Protein AF-A0A2E2PWR8-F1 (afdb_monomer)

pLDDT: mean 88.28, std 13.8, range [28.39, 98.56]

Solvent-accessible surface area (backbone atoms only — not comparable to full-atom values): 13736 Å² total; per-residue (Å²): 142,59,89,68,87,46,69,47,49,68,35,77,90,48,89,50,73,73,23,26,50,59,58,29,21,38,36,44,47,33,57,90,42,75,66,27,45,52,37,41,52,52,48,50,54,51,48,64,76,40,17,78,71,53,24,36,41,37,38,36,48,66,39,24,39,36,30,57,92,46,52,91,72,42,75,38,80,52,78,88,64,88,45,56,68,72,27,21,56,34,24,38,34,41,30,36,43,97,80,44,69,66,77,70,84,92,40,89,83,42,43,84,82,39,28,36,69,44,48,55,79,92,43,62,89,38,52,66,72,43,48,64,42,72,60,95,89,41,95,73,40,38,65,24,26,40,33,63,41,62,62,67,40,59,26,27,32,35,38,32,26,34,29,45,68,42,66,82,48,56,60,25,11,80,46,26,40,31,38,26,71,50,91,66,24,46,25,38,38,45,22,14,38,68,43,70,72,66,54,73,72,38,74,46,37,27,62,35,75,42,28,19,22,10,44,30,48,76,42,98,52,45,22,36,40,35,29,36,23,56,36,56,67,59,84,86,33,92,57,51,49,56,32,64,59,51,45,70,75,53,29,61,76,79,76,77,82,128

Foldseek 3Di:
DLPQQDKDFADCPDDDCQGRVVRQKIWRFFDLDPSSLVSQVVVVVVCLVCVVVQQWAWKQAQQWIDGPVPVVVPIHGHDDPPDCVVSRHGTIMIGGDPPGDDDDDPLVQFDQLAFAAQFDPVQQVQWPLQDQPDDDLDPRGQLAIKGDDAWFTWTWARHWAFWDWDCPPQQQARTWIWGANDAQAKIKIKGQFPFAPDDGGDTDGRRHTGGTFHQGHSRPHTIIGMWIAGGPDDSPDPRTDHVSVVCVVRHDDPDPDD

Structure (mmCIF, N/CA/C/O backbone):
data_AF-A0A2E2PWR8-F1
#
_entry.id   AF-A0A2E2PWR8-F1
#
loop_
_atom_site.group_PDB
_atom_site.id
_atom_site.type_symbol
_atom_site.label_atom_id
_atom_site.label_alt_id
_atom_site.label_comp_id
_atom_site.label_asym_id
_atom_site.label_entity_id
_atom_site.label_seq_id
_atom_site.pdbx_PDB_ins_code
_atom_site.Cartn_x
_atom_site.Cartn_y
_atom_site.Cartn_z
_atom_site.occupancy
_atom_site.B_iso_or_equiv
_atom_site.auth_seq_id
_atom_site.auth_comp_id
_atom_site.auth_asym_id
_atom_site.auth_atom_id
_atom_site.pdbx_PDB_model_num
ATOM 1 N N . MET A 1 1 ? 10.058 -13.509 -7.105 1.00 62.97 1 MET A N 1
ATOM 2 C CA . MET A 1 1 ? 10.485 -13.960 -8.449 1.00 62.97 1 MET A CA 1
ATOM 3 C C . MET A 1 1 ? 11.842 -13.385 -8.877 1.00 62.97 1 MET A C 1
ATOM 5 O O . MET A 1 1 ? 12.616 -14.148 -9.429 1.00 62.97 1 MET A O 1
ATOM 9 N N . PHE A 1 2 ? 12.182 -12.117 -8.577 1.00 82.38 2 PHE A N 1
ATOM 10 C CA . PHE A 1 2 ? 13.446 -11.491 -9.041 1.00 82.38 2 PHE A CA 1
ATOM 11 C C . PHE A 1 2 ? 14.369 -10.932 -7.930 1.00 82.38 2 PHE A C 1
ATOM 13 O O . PHE A 1 2 ? 15.467 -10.473 -8.224 1.00 82.38 2 PHE A O 1
ATOM 20 N N . ASP A 1 3 ? 13.936 -10.976 -6.660 1.00 81.06 3 ASP A N 1
ATOM 21 C CA . ASP A 1 3 ? 14.642 -10.416 -5.482 1.00 81.06 3 ASP A CA 1
ATOM 22 C C . ASP A 1 3 ? 15.048 -8.930 -5.625 1.00 81.06 3 ASP A C 1
ATOM 24 O O . ASP A 1 3 ? 16.058 -8.471 -5.094 1.00 81.06 3 ASP A O 1
ATOM 28 N N . ILE A 1 4 ? 14.231 -8.162 -6.352 1.00 83.06 4 ILE A N 1
ATOM 29 C CA . ILE A 1 4 ? 14.325 -6.703 -6.443 1.00 83.06 4 ILE A CA 1
ATOM 30 C C . ILE A 1 4 ? 13.382 -6.118 -5.395 1.00 83.06 4 ILE A C 1
ATOM 32 O O . ILE A 1 4 ? 12.193 -6.429 -5.390 1.00 83.06 4 ILE A O 1
ATOM 36 N N . LYS A 1 5 ? 13.925 -5.304 -4.487 1.00 81.62 5 LYS A N 1
ATOM 37 C CA . LYS A 1 5 ? 13.213 -4.839 -3.281 1.00 81.62 5 LYS A CA 1
ATOM 38 C C . LYS A 1 5 ? 12.755 -3.390 -3.352 1.00 81.62 5 LYS A C 1
ATOM 40 O O . LYS A 1 5 ? 11.906 -2.982 -2.570 1.00 81.62 5 LYS A O 1
ATOM 45 N N . THR A 1 6 ? 13.324 -2.624 -4.273 1.00 80.62 6 THR A N 1
ATOM 46 C CA . THR A 1 6 ? 13.051 -1.199 -4.411 1.00 80.62 6 THR A CA 1
ATOM 47 C C . THR A 1 6 ? 12.550 -0.944 -5.818 1.00 80.62 6 THR A C 1
ATOM 49 O O . THR A 1 6 ? 13.256 -1.224 -6.786 1.00 80.62 6 THR A O 1
ATOM 52 N N . VAL A 1 7 ? 11.336 -0.411 -5.916 1.00 85.94 7 VAL A N 1
ATOM 53 C CA . VAL A 1 7 ? 10.714 -0.028 -7.182 1.00 85.94 7 VAL A CA 1
ATOM 54 C C . VAL A 1 7 ? 10.301 1.436 -7.085 1.00 85.94 7 VAL A C 1
ATOM 56 O O . VAL A 1 7 ? 9.568 1.816 -6.173 1.00 85.94 7 VAL A O 1
ATOM 59 N N . GLY A 1 8 ? 10.817 2.269 -7.985 1.00 80.56 8 GLY A N 1
ATOM 60 C CA . GLY A 1 8 ? 10.359 3.643 -8.175 1.00 80.56 8 GLY A CA 1
ATOM 61 C C . GLY A 1 8 ? 9.144 3.666 -9.100 1.00 80.56 8 GLY A C 1
ATOM 62 O O . GLY A 1 8 ? 9.106 2.913 -10.063 1.00 80.56 8 GLY A O 1
ATOM 63 N N . GLY A 1 9 ? 8.157 4.513 -8.814 1.00 87.00 9 GLY A N 1
ATOM 64 C CA . GLY A 1 9 ? 6.924 4.625 -9.602 1.00 87.00 9 GLY A CA 1
ATOM 65 C C . GLY A 1 9 ? 6.627 6.074 -9.966 1.00 87.00 9 GLY A C 1
ATOM 66 O O . GLY A 1 9 ? 7.461 6.748 -10.571 1.00 87.00 9 GLY A O 1
ATOM 67 N N . TYR A 1 10 ? 5.453 6.565 -9.569 1.00 83.56 10 TYR A N 1
ATOM 68 C CA . TYR A 1 10 ? 5.020 7.935 -9.840 1.00 83.56 10 TYR A CA 1
ATOM 69 C C . TYR A 1 10 ? 6.036 8.996 -9.383 1.00 83.56 10 TYR A C 1
ATOM 71 O O . TYR A 1 10 ? 6.539 8.958 -8.257 1.00 83.56 10 TYR A O 1
ATOM 79 N N . ARG A 1 11 ? 6.312 9.970 -10.259 1.00 80.94 11 ARG A N 1
ATOM 80 C CA . ARG A 1 11 ? 7.205 11.107 -9.988 1.00 80.94 11 ARG A CA 1
ATOM 81 C C . ARG A 1 11 ? 6.783 12.321 -10.814 1.00 80.94 11 ARG A C 1
ATOM 83 O O . ARG A 1 11 ? 7.085 12.385 -12.001 1.00 80.94 11 ARG A O 1
ATOM 90 N N . GLU A 1 12 ? 6.149 13.299 -10.168 1.00 75.94 12 GLU A N 1
ATOM 91 C CA . GLU A 1 12 ? 5.648 14.533 -10.806 1.00 75.94 12 GLU A CA 1
ATOM 92 C C . GLU A 1 12 ? 6.750 15.333 -11.519 1.00 75.94 12 GLU A C 1
ATOM 94 O O . GLU A 1 12 ? 6.532 15.888 -12.588 1.00 75.94 12 GLU A O 1
ATOM 99 N N . SER A 1 13 ? 7.965 15.351 -10.961 1.00 79.75 13 SER A N 1
ATOM 100 C CA . SER A 1 13 ? 9.103 16.084 -11.528 1.00 79.75 13 SER A CA 1
ATOM 101 C C . SER A 1 13 ? 9.736 15.428 -12.763 1.00 79.75 13 SER A C 1
ATOM 103 O O . SER A 1 13 ? 10.687 15.979 -13.322 1.00 79.75 13 SER A O 1
ATOM 105 N N . ALA A 1 14 ? 9.272 14.246 -13.183 1.00 83.12 14 ALA A N 1
ATOM 106 C CA . ALA A 1 14 ? 9.783 13.589 -14.381 1.00 83.12 14 ALA A CA 1
ATOM 107 C C . ALA A 1 14 ? 9.261 14.266 -15.660 1.00 83.12 14 ALA A C 1
ATOM 109 O O . ALA A 1 14 ? 8.169 14.820 -15.700 1.00 83.12 14 ALA A O 1
ATOM 110 N N . THR A 1 15 ? 10.057 14.212 -16.727 1.00 83.38 15 THR A N 1
ATOM 111 C CA . THR A 1 15 ? 9.800 14.981 -17.955 1.00 83.38 15 THR A CA 1
ATOM 112 C C . THR A 1 15 ? 8.923 14.271 -18.980 1.00 83.38 15 THR A C 1
ATOM 114 O O . THR A 1 15 ? 8.452 14.919 -19.907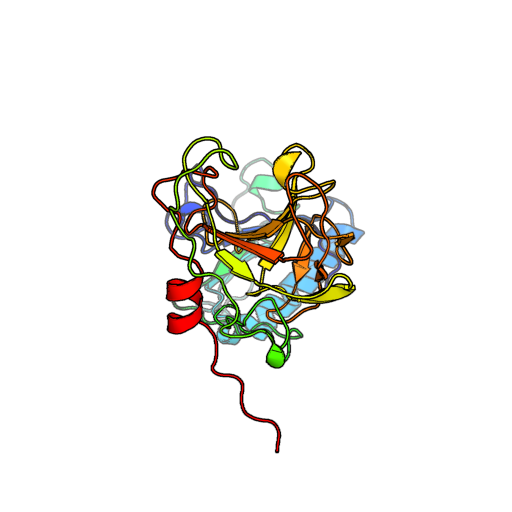 1.00 83.38 15 THR A O 1
ATOM 117 N N . ASP A 1 16 ? 8.748 12.953 -18.867 1.00 82.19 16 ASP A N 1
ATOM 118 C CA . ASP A 1 16 ? 7.936 12.175 -19.802 1.00 82.19 16 ASP A CA 1
ATOM 119 C C . ASP A 1 16 ? 6.478 12.133 -19.328 1.00 82.19 16 ASP A C 1
ATOM 121 O O . ASP A 1 16 ? 6.196 11.408 -18.378 1.00 82.19 16 ASP A O 1
ATOM 125 N N . PRO A 1 17 ? 5.544 12.863 -19.961 1.00 82.25 17 PRO A N 1
ATOM 126 C CA . PRO A 1 17 ? 4.158 12.932 -19.509 1.00 82.25 17 PRO A CA 1
ATOM 127 C C . PRO A 1 17 ? 3.408 11.600 -19.620 1.00 82.25 17 PRO A C 1
ATOM 129 O O . PRO A 1 17 ? 2.350 11.480 -19.015 1.00 82.25 17 PRO A O 1
ATOM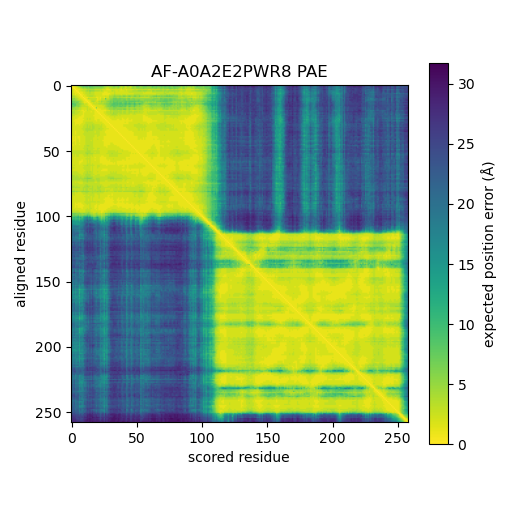 132 N N . ASN A 1 18 ? 3.929 10.615 -20.360 1.00 86.75 18 ASN A N 1
ATOM 133 C CA . ASN A 1 18 ? 3.305 9.299 -20.525 1.00 86.75 18 ASN A CA 1
ATOM 134 C C . ASN A 1 18 ? 4.014 8.196 -19.721 1.00 86.75 18 ASN A C 1
ATOM 136 O O . ASN A 1 18 ? 3.708 7.021 -19.909 1.00 86.75 18 ASN A O 1
ATOM 140 N N . GLY A 1 19 ? 4.947 8.576 -18.841 1.00 89.38 19 GLY A N 1
ATOM 141 C CA . GLY A 1 19 ? 5.683 7.658 -17.977 1.00 89.38 19 GLY A CA 1
ATOM 142 C C . GLY A 1 19 ? 5.387 7.883 -16.499 1.00 89.38 19 GLY A C 1
ATOM 143 O O . GLY A 1 19 ? 4.247 7.766 -16.044 1.00 89.38 19 GLY A O 1
ATOM 144 N N . HIS A 1 20 ? 6.419 8.223 -15.721 1.00 86.81 20 HIS A N 1
ATOM 145 C CA . HIS A 1 20 ? 6.301 8.393 -14.265 1.00 86.81 20 HIS A CA 1
ATOM 146 C C . HIS A 1 20 ? 5.231 9.407 -13.810 1.00 86.81 20 HIS A C 1
ATOM 148 O O . HIS A 1 20 ? 4.496 9.081 -12.883 1.00 86.81 20 HIS A O 1
ATOM 154 N N . PRO A 1 21 ? 5.077 10.605 -14.405 1.00 79.69 21 PRO A N 1
ATOM 155 C CA . PRO A 1 21 ? 4.028 11.557 -14.032 1.00 79.69 21 PRO A CA 1
ATOM 156 C C . PRO A 1 21 ? 2.608 11.060 -14.336 1.00 79.69 21 PRO A C 1
ATOM 158 O O . PRO A 1 21 ? 1.662 11.547 -13.735 1.00 79.69 21 PRO A O 1
ATOM 161 N N . ALA A 1 22 ? 2.437 10.093 -15.242 1.00 79.81 22 ALA A N 1
ATOM 162 C CA . ALA A 1 22 ? 1.144 9.456 -15.501 1.00 79.81 22 ALA A CA 1
ATOM 163 C C . ALA A 1 22 ? 0.912 8.201 -14.643 1.00 79.81 22 ALA A C 1
ATOM 165 O O . ALA A 1 22 ? -0.145 7.584 -14.734 1.00 79.81 22 ALA A O 1
ATOM 166 N N . GLY A 1 23 ? 1.894 7.798 -13.827 1.00 83.31 23 GLY A N 1
ATOM 167 C CA . GLY A 1 23 ? 1.847 6.536 -13.087 1.00 83.31 23 GLY A CA 1
ATOM 168 C C . GLY A 1 23 ? 2.011 5.295 -13.972 1.00 83.31 23 GLY A C 1
ATOM 169 O O . GLY A 1 23 ? 1.684 4.198 -13.534 1.00 83.31 23 GLY A O 1
ATOM 170 N N . LEU A 1 24 ? 2.523 5.453 -15.197 1.00 89.50 24 LEU A N 1
ATOM 171 C CA . LEU A 1 24 ? 2.643 4.380 -16.193 1.00 89.50 24 LEU A CA 1
ATOM 172 C C . LEU A 1 24 ? 4.044 3.759 -16.264 1.00 89.50 24 LEU A C 1
ATOM 174 O O . LEU A 1 24 ? 4.265 2.841 -17.047 1.00 89.50 24 LEU A O 1
ATOM 178 N N . ALA A 1 25 ? 4.988 4.228 -15.445 1.00 92.25 25 ALA A N 1
ATOM 179 C CA . ALA A 1 25 ? 6.362 3.739 -15.440 1.00 92.25 25 ALA A CA 1
ATOM 180 C C . ALA A 1 25 ? 6.800 3.211 -14.074 1.00 92.25 25 ALA A C 1
ATOM 182 O O . ALA A 1 25 ? 6.472 3.791 -13.033 1.00 92.25 25 ALA A O 1
ATOM 183 N N . ALA A 1 26 ? 7.617 2.158 -14.102 1.00 93.44 26 ALA A N 1
ATOM 184 C CA . ALA A 1 26 ? 8.270 1.581 -12.937 1.00 93.44 26 ALA A CA 1
ATOM 185 C C . ALA A 1 26 ? 9.781 1.390 -13.166 1.00 93.44 26 ALA A C 1
ATOM 187 O O . ALA A 1 26 ? 10.193 0.779 -14.155 1.00 93.44 26 ALA A O 1
ATOM 188 N N . ASP A 1 27 ? 10.589 1.864 -12.213 1.00 95.19 27 ASP A N 1
ATOM 189 C CA . ASP A 1 27 ? 12.048 1.707 -12.160 1.00 95.19 27 ASP A CA 1
ATOM 190 C C . ASP A 1 27 ? 12.414 0.629 -11.134 1.00 95.19 27 ASP A C 1
ATOM 192 O O . ASP A 1 27 ? 12.235 0.812 -9.929 1.00 95.19 27 ASP A O 1
ATOM 196 N N . PHE A 1 28 ? 12.957 -0.497 -11.583 1.00 95.56 28 PHE A N 1
ATOM 197 C CA . PHE A 1 28 ? 13.314 -1.626 -10.722 1.00 95.56 28 PHE A CA 1
ATOM 198 C C . PHE A 1 28 ? 14.776 -1.520 -10.280 1.00 95.56 28 PHE A C 1
ATOM 200 O O . PHE A 1 28 ? 15.687 -1.916 -11.000 1.00 95.56 28 PHE A O 1
ATOM 207 N N . MET A 1 29 ? 15.032 -0.975 -9.095 1.00 94.31 29 MET A N 1
ATOM 208 C CA . MET A 1 29 ? 16.393 -0.613 -8.693 1.00 94.31 29 MET A CA 1
ATOM 209 C C . MET A 1 29 ? 17.256 -1.845 -8.410 1.00 94.31 29 MET A C 1
ATOM 211 O O . MET A 1 29 ? 16.925 -2.674 -7.558 1.00 94.31 29 MET A O 1
ATOM 215 N N . VAL A 1 30 ? 18.412 -1.921 -9.064 1.00 95.44 30 VAL A N 1
ATOM 216 C CA . VAL A 1 30 ? 19.408 -2.978 -8.869 1.00 95.44 30 VAL A CA 1
ATOM 217 C C . VAL A 1 30 ? 20.791 -2.378 -8.603 1.00 95.44 30 VAL A C 1
ATOM 219 O O . VAL A 1 30 ? 21.130 -1.315 -9.123 1.00 95.44 30 VAL A O 1
ATOM 222 N N . PRO A 1 31 ? 21.643 -3.029 -7.793 1.00 92.19 31 PRO A N 1
ATOM 223 C CA . PRO A 1 31 ? 22.989 -2.521 -7.557 1.00 92.19 31 PRO A CA 1
ATOM 224 C C . PRO A 1 31 ? 23.834 -2.596 -8.839 1.00 92.19 31 PRO A C 1
ATOM 226 O O . PRO A 1 31 ? 23.783 -3.600 -9.550 1.00 92.19 31 PRO A O 1
ATOM 229 N N . LEU A 1 32 ? 24.688 -1.590 -9.085 1.00 95.88 32 LEU A N 1
ATOM 230 C CA . LEU A 1 32 ? 25.669 -1.558 -10.188 1.00 95.88 32 LEU A CA 1
ATOM 231 C C . LEU A 1 32 ? 26.801 -2.574 -9.982 1.00 95.88 32 LEU A C 1
ATOM 233 O O . LEU A 1 32 ? 27.961 -2.249 -9.742 1.00 95.88 32 LEU A O 1
ATOM 237 N N . THR A 1 33 ? 26.433 -3.843 -10.052 1.00 96.75 33 THR A N 1
ATOM 238 C CA . THR A 1 33 ? 27.282 -5.011 -9.852 1.00 96.75 33 THR A CA 1
ATOM 239 C C . THR A 1 33 ? 26.874 -6.085 -10.858 1.00 96.75 33 THR A C 1
ATOM 241 O O . THR A 1 33 ? 25.742 -6.066 -11.346 1.00 96.75 33 THR A O 1
ATOM 244 N N . PRO A 1 34 ? 27.734 -7.074 -11.146 1.00 97.12 34 PRO A N 1
ATOM 245 C CA . PRO A 1 34 ? 27.350 -8.200 -11.996 1.00 97.12 34 PRO A CA 1
ATOM 246 C C . PRO A 1 34 ? 26.098 -8.941 -11.501 1.00 97.12 34 PRO A C 1
ATOM 248 O O . PRO A 1 34 ? 25.260 -9.329 -12.309 1.00 97.12 34 PRO A O 1
ATOM 251 N N . ALA A 1 35 ? 25.941 -9.090 -10.180 1.00 94.69 35 ALA A N 1
ATOM 252 C CA . ALA A 1 35 ? 24.770 -9.729 -9.582 1.00 94.69 35 ALA A CA 1
ATOM 253 C C . ALA A 1 35 ? 23.492 -8.901 -9.791 1.00 94.69 35 ALA A C 1
ATOM 255 O O . ALA A 1 35 ? 22.492 -9.439 -10.259 1.00 94.69 35 ALA A O 1
ATOM 256 N N . GLY A 1 36 ? 23.537 -7.590 -9.530 1.00 95.38 36 GLY A N 1
ATOM 257 C CA . GLY A 1 36 ? 22.396 -6.704 -9.782 1.00 95.38 36 GLY A CA 1
ATOM 258 C C . GLY A 1 36 ? 22.025 -6.630 -11.260 1.00 95.38 36 GLY A C 1
ATOM 259 O O . GLY A 1 36 ? 20.847 -6.689 -11.610 1.00 95.38 36 GLY A O 1
ATOM 260 N N . LYS A 1 37 ? 23.021 -6.629 -12.154 1.00 97.00 37 LYS A N 1
ATOM 261 C CA . LYS A 1 37 ? 22.766 -6.743 -13.591 1.00 97.00 37 LYS A CA 1
ATOM 262 C C . LYS A 1 37 ? 22.041 -8.048 -13.931 1.00 97.00 37 LYS A C 1
ATOM 264 O O . LYS A 1 37 ? 21.085 -8.010 -14.696 1.00 97.00 37 LYS A O 1
ATOM 269 N N . ALA A 1 38 ? 22.463 -9.180 -13.367 1.00 96.12 38 ALA A N 1
ATOM 270 C CA . ALA A 1 38 ? 21.805 -10.464 -13.598 1.00 96.12 38 ALA A CA 1
ATOM 271 C C . ALA A 1 38 ? 20.346 -10.473 -13.098 1.00 96.12 38 ALA A C 1
ATOM 273 O O . ALA A 1 38 ? 19.481 -11.027 -13.774 1.00 96.12 38 ALA A O 1
ATOM 274 N N . GLN A 1 39 ? 20.051 -9.814 -11.969 1.00 95.56 39 GLN A N 1
ATOM 275 C CA . GLN A 1 39 ? 18.672 -9.616 -11.493 1.00 95.56 39 GLN A CA 1
ATOM 276 C C . GLN A 1 39 ? 17.842 -8.804 -12.496 1.00 95.56 39 GLN A C 1
ATOM 278 O O . GLN A 1 39 ? 16.739 -9.213 -12.862 1.00 95.56 39 GLN A O 1
ATOM 283 N N . GLY A 1 40 ? 18.389 -7.684 -12.981 1.00 97.00 40 GLY A N 1
ATOM 284 C CA . GLY A 1 40 ? 17.733 -6.850 -13.987 1.00 97.00 40 GLY A CA 1
ATOM 285 C C . GLY A 1 40 ? 17.519 -7.582 -15.315 1.00 97.00 40 GLY A C 1
ATOM 286 O O . GLY A 1 40 ? 16.429 -7.527 -15.877 1.00 97.00 40 GLY A O 1
ATOM 287 N N . ASP A 1 41 ? 18.515 -8.338 -15.786 1.00 97.75 41 ASP A N 1
ATOM 288 C CA . ASP A 1 41 ? 18.408 -9.167 -16.991 1.00 97.75 41 ASP A CA 1
ATOM 289 C C . ASP A 1 41 ? 17.282 -10.211 -16.863 1.00 97.75 41 ASP A C 1
ATOM 291 O O . ASP A 1 41 ? 16.531 -10.412 -17.818 1.00 97.75 41 ASP A O 1
ATOM 295 N N . ALA A 1 42 ? 17.127 -10.843 -15.693 1.00 96.62 42 ALA A N 1
ATOM 296 C CA . ALA A 1 42 ? 16.069 -11.823 -15.446 1.00 96.62 42 ALA A CA 1
ATOM 297 C C . ALA A 1 42 ? 14.665 -11.197 -15.489 1.00 96.62 42 ALA A C 1
ATOM 299 O O . ALA A 1 42 ? 13.772 -11.742 -16.142 1.00 96.62 42 ALA A O 1
ATOM 300 N N . LEU A 1 43 ? 14.477 -10.039 -14.843 1.00 96.31 43 LEU A N 1
ATOM 301 C CA . LEU A 1 43 ? 13.220 -9.288 -14.906 1.00 96.31 43 LEU A CA 1
ATOM 302 C C . LEU A 1 43 ? 12.893 -8.882 -16.348 1.00 96.31 43 LEU A C 1
ATOM 304 O O . LEU A 1 43 ? 11.775 -9.084 -16.815 1.00 96.31 43 LEU A O 1
ATOM 308 N N . VAL A 1 44 ? 13.870 -8.325 -17.063 1.00 97.81 44 VAL A N 1
ATOM 309 C CA . VAL A 1 44 ? 13.682 -7.839 -18.434 1.00 97.81 44 VAL A CA 1
ATOM 310 C C . VAL A 1 44 ? 13.362 -8.977 -19.395 1.00 97.81 44 VAL A C 1
ATOM 312 O O . VAL A 1 44 ? 12.497 -8.811 -20.251 1.00 97.81 44 VAL A O 1
ATOM 315 N N . ALA A 1 45 ? 13.999 -10.139 -19.246 1.00 96.44 45 ALA A N 1
ATOM 316 C CA . ALA A 1 45 ? 13.686 -11.313 -20.057 1.00 96.44 45 ALA A CA 1
ATOM 317 C C . ALA A 1 45 ? 12.228 -11.761 -19.868 1.00 96.44 45 ALA A C 1
ATOM 319 O O . ALA A 1 45 ? 11.535 -12.032 -20.849 1.00 96.44 45 ALA A O 1
ATOM 320 N N . TYR A 1 46 ? 11.748 -11.781 -18.622 1.00 94.75 46 TYR A N 1
ATOM 321 C CA . TYR A 1 46 ? 10.349 -12.074 -18.317 1.00 94.75 46 TYR A CA 1
ATOM 322 C C . TYR A 1 46 ? 9.411 -11.015 -18.916 1.00 94.75 46 TYR A C 1
ATOM 324 O O . TYR A 1 46 ? 8.484 -11.345 -19.652 1.00 94.75 46 TYR A O 1
ATOM 332 N N . ALA A 1 47 ? 9.695 -9.734 -18.685 1.00 94.75 47 ALA A N 1
ATOM 333 C CA . ALA A 1 47 ? 8.895 -8.628 -19.201 1.00 94.75 47 ALA A CA 1
ATOM 334 C C . ALA A 1 47 ? 8.812 -8.624 -20.740 1.00 94.75 47 ALA A C 1
ATOM 336 O O . ALA A 1 47 ? 7.738 -8.418 -21.297 1.00 94.75 47 ALA A O 1
ATOM 337 N N . GLN A 1 48 ? 9.909 -8.918 -21.446 1.00 96.25 48 GLN A N 1
ATOM 338 C CA . GLN A 1 48 ? 9.888 -9.070 -22.905 1.00 96.25 48 GLN A CA 1
ATOM 339 C C . GLN A 1 48 ? 9.030 -10.261 -23.352 1.00 96.25 48 GLN A C 1
ATOM 341 O O . GLN A 1 48 ? 8.265 -10.131 -24.308 1.00 96.25 48 GLN A O 1
ATOM 346 N N . ALA A 1 49 ? 9.131 -11.406 -22.667 1.00 94.19 49 ALA A N 1
ATOM 347 C CA . ALA A 1 49 ? 8.366 -12.610 -23.001 1.00 94.19 49 ALA A CA 1
ATOM 348 C C . ALA A 1 49 ? 6.851 -12.433 -22.794 1.00 94.19 49 ALA A C 1
ATOM 350 O O . ALA A 1 49 ? 6.062 -12.988 -23.557 1.00 94.19 49 ALA A O 1
ATOM 351 N N . HIS A 1 50 ? 6.455 -11.622 -21.811 1.00 91.50 50 HIS A N 1
ATOM 352 C CA . HIS A 1 50 ? 5.059 -11.392 -21.428 1.00 91.50 50 HIS A CA 1
ATOM 353 C C . HIS A 1 50 ? 4.535 -10.001 -21.818 1.00 91.50 50 HIS A C 1
ATOM 355 O O . HIS A 1 50 ? 3.454 -9.602 -21.395 1.00 91.50 50 HIS A O 1
ATOM 361 N N . GLY A 1 51 ? 5.260 -9.245 -22.649 1.00 91.75 51 GLY A N 1
ATOM 362 C CA . GLY A 1 51 ? 4.986 -7.818 -22.851 1.00 91.75 51 GLY A CA 1
ATOM 363 C C . GLY A 1 51 ? 3.560 -7.492 -23.306 1.00 91.75 51 GLY A C 1
ATOM 364 O O . GLY A 1 51 ? 2.969 -6.539 -22.814 1.00 91.75 51 GLY A O 1
ATOM 365 N N . ARG A 1 52 ? 2.967 -8.308 -24.189 1.00 90.19 52 ARG A N 1
ATOM 366 C CA . ARG A 1 52 ? 1.574 -8.117 -24.640 1.00 90.19 52 ARG A CA 1
ATOM 367 C C . ARG A 1 52 ? 0.546 -8.423 -23.554 1.00 90.19 52 ARG A C 1
ATOM 369 O O . ARG A 1 52 ? -0.444 -7.716 -23.451 1.00 90.19 52 ARG A O 1
ATOM 376 N N . GLU A 1 53 ? 0.780 -9.481 -22.785 1.00 86.81 53 GLU A N 1
ATOM 377 C CA . GLU A 1 53 ? -0.088 -9.901 -21.681 1.00 86.81 53 GLU A CA 1
ATOM 378 C C . GLU A 1 53 ? -0.097 -8.850 -20.570 1.00 86.81 53 GLU A C 1
ATOM 380 O O . GLU A 1 53 ? -1.147 -8.512 -20.036 1.00 86.81 53 GLU A O 1
ATOM 385 N N . LEU A 1 54 ? 1.075 -8.288 -20.277 1.00 88.00 54 LEU A N 1
ATOM 386 C CA . LEU A 1 54 ? 1.261 -7.299 -19.222 1.00 88.00 54 LEU A CA 1
ATOM 387 C C . LEU A 1 54 ? 0.934 -5.862 -19.662 1.00 88.00 54 LEU A C 1
ATOM 389 O O . LEU A 1 54 ? 1.083 -4.939 -18.867 1.00 88.00 54 LEU A O 1
ATOM 393 N N . GLY A 1 55 ? 0.538 -5.648 -20.923 1.00 92.62 55 GLY A N 1
ATOM 394 C CA . GLY A 1 55 ? 0.297 -4.312 -21.472 1.00 92.62 55 GLY A CA 1
ATOM 395 C C . GLY A 1 55 ? 1.534 -3.406 -21.448 1.00 92.62 55 GLY A C 1
ATOM 396 O O . GLY A 1 55 ? 1.404 -2.197 -21.293 1.00 92.62 55 GLY A O 1
ATOM 397 N N . ILE A 1 56 ? 2.737 -3.969 -21.574 1.00 95.12 56 ILE A N 1
ATOM 398 C CA . ILE A 1 56 ? 3.986 -3.200 -21.627 1.00 95.12 56 ILE A CA 1
ATOM 399 C C . ILE A 1 56 ? 4.044 -2.426 -22.946 1.00 95.12 56 ILE A C 1
ATOM 401 O O . ILE A 1 56 ? 3.850 -2.994 -24.020 1.00 95.12 56 ILE A O 1
ATOM 405 N N . ASP A 1 57 ? 4.365 -1.139 -22.871 1.00 96.00 57 ASP A N 1
ATOM 406 C CA . ASP A 1 57 ? 4.666 -0.320 -24.042 1.00 96.00 57 ASP A CA 1
ATOM 407 C C . ASP A 1 57 ? 6.137 -0.513 -24.439 1.00 96.00 57 ASP A C 1
ATOM 409 O O . ASP A 1 57 ? 6.464 -1.098 -25.484 1.00 96.00 57 ASP A O 1
ATOM 413 N N . TYR A 1 58 ? 7.047 -0.119 -23.544 1.00 97.94 58 TYR A N 1
ATOM 414 C CA . TYR A 1 58 ? 8.484 -0.235 -23.755 1.00 97.94 58 TYR A CA 1
ATOM 415 C C . TYR A 1 58 ? 9.263 -0.560 -22.480 1.00 97.94 58 TYR A C 1
ATOM 417 O O . TYR A 1 58 ? 8.816 -0.358 -21.355 1.00 97.94 58 TYR A O 1
ATOM 425 N N . ILE A 1 59 ? 10.474 -1.071 -22.685 1.00 98.56 59 ILE A N 1
ATOM 426 C CA . ILE A 1 59 ? 11.452 -1.383 -21.650 1.00 98.56 59 ILE A CA 1
ATOM 427 C C . ILE A 1 59 ? 12.751 -0.674 -22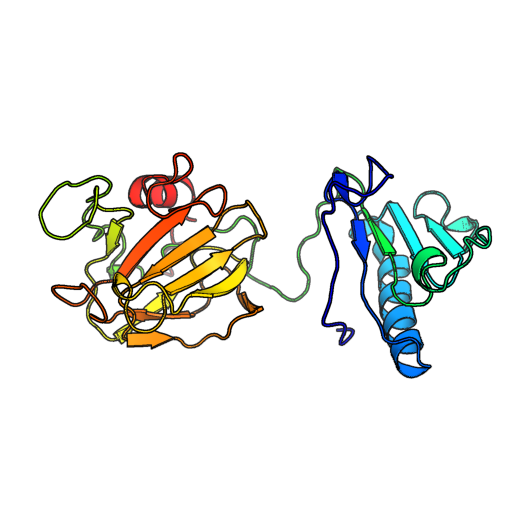.015 1.00 98.56 59 ILE A C 1
ATOM 429 O O . ILE A 1 59 ? 13.225 -0.793 -23.149 1.00 98.56 59 ILE A O 1
ATOM 433 N N . ILE A 1 60 ? 13.357 0.014 -21.054 1.00 98.50 60 ILE A N 1
ATOM 434 C CA . ILE A 1 60 ? 14.715 0.539 -21.164 1.00 98.50 60 ILE A CA 1
ATOM 435 C C . ILE A 1 60 ? 15.597 -0.220 -20.180 1.00 98.50 60 ILE A C 1
ATOM 437 O O . ILE A 1 60 ? 15.304 -0.294 -18.989 1.00 98.50 60 ILE A O 1
ATOM 441 N N . TRP A 1 61 ? 16.686 -0.798 -20.678 1.00 98.56 61 TRP A N 1
ATOM 442 C CA . TRP A 1 61 ? 17.628 -1.502 -19.819 1.00 98.56 61 TRP A CA 1
ATOM 443 C C . TRP A 1 61 ? 19.018 -1.572 -20.421 1.00 98.56 61 TRP A C 1
ATOM 445 O O . TRP A 1 61 ? 19.203 -2.149 -21.491 1.00 98.56 61 TRP A O 1
ATOM 455 N N . TYR A 1 62 ? 20.026 -1.092 -19.699 1.00 97.69 62 TYR A N 1
ATOM 456 C CA . TYR A 1 62 ? 21.422 -1.151 -20.127 1.00 97.69 62 TYR A CA 1
ATOM 457 C C . TYR A 1 62 ? 21.692 -0.351 -21.420 1.00 97.69 62 TYR A C 1
ATOM 459 O O . TYR A 1 62 ? 22.316 -0.843 -22.368 1.00 97.69 62 TYR A O 1
ATOM 467 N N . GLN A 1 63 ? 21.202 0.896 -21.452 1.00 98.12 63 GLN A N 1
ATOM 468 C CA . GLN A 1 63 ? 21.354 1.856 -22.557 1.00 98.12 63 GLN A CA 1
ATOM 469 C C . GLN A 1 63 ? 20.806 1.356 -23.906 1.00 98.12 63 GLN A C 1
ATOM 471 O O . GLN A 1 63 ? 21.392 1.522 -24.985 1.00 98.12 63 GLN A O 1
ATOM 476 N N . ARG A 1 64 ? 19.669 0.676 -23.844 1.00 98.44 64 ARG A N 1
ATOM 477 C CA . ARG A 1 64 ? 18.926 0.194 -25.004 1.00 98.44 64 ARG A CA 1
ATOM 478 C C . ARG A 1 64 ? 17.447 0.177 -24.663 1.00 98.44 64 ARG A C 1
ATOM 480 O O . ARG A 1 64 ? 17.080 -0.014 -23.506 1.00 98.44 64 ARG A O 1
ATOM 487 N N . ILE A 1 65 ? 16.633 0.341 -25.691 1.00 98.50 65 ILE A N 1
ATOM 488 C CA . ILE A 1 65 ? 15.181 0.327 -25.620 1.00 98.50 65 ILE A CA 1
ATOM 489 C C . ILE A 1 65 ? 14.627 -0.817 -26.463 1.00 98.50 65 ILE A C 1
ATOM 491 O O . ILE A 1 65 ? 15.110 -1.100 -27.562 1.00 98.50 65 ILE A O 1
ATOM 495 N N . TRP A 1 66 ? 13.598 -1.464 -25.945 1.00 98.56 66 TRP A N 1
ATOM 496 C CA . TRP A 1 66 ? 12.765 -2.425 -26.651 1.00 98.56 66 TRP A CA 1
ATOM 497 C C . TRP A 1 66 ? 11.308 -2.031 -26.449 1.00 98.56 66 TRP A C 1
ATOM 499 O O . TRP A 1 66 ? 10.966 -1.496 -25.402 1.00 98.56 66 TRP A O 1
ATOM 509 N N . SER A 1 67 ? 10.446 -2.279 -27.428 1.00 98.06 67 SER A N 1
ATOM 510 C CA . SER A 1 67 ? 9.015 -2.003 -27.291 1.00 98.06 67 SER A CA 1
ATOM 511 C C . SER A 1 67 ? 8.189 -3.111 -27.910 1.00 98.06 67 SER A C 1
ATOM 513 O O . SER A 1 67 ? 8.600 -3.705 -28.910 1.00 98.06 67 SER A O 1
ATOM 515 N N . VAL A 1 68 ? 7.010 -3.361 -27.344 1.00 96.50 68 VAL A N 1
ATOM 516 C CA . VAL A 1 68 ? 6.101 -4.409 -27.828 1.00 96.50 68 VAL A CA 1
ATOM 517 C C . VAL A 1 68 ? 5.670 -4.133 -29.269 1.00 96.50 68 VAL A C 1
ATOM 519 O O . VAL A 1 68 ? 5.623 -5.054 -30.086 1.00 96.50 68 VAL A O 1
ATOM 522 N N . ALA A 1 69 ? 5.429 -2.863 -29.608 1.00 96.62 69 ALA A N 1
ATOM 523 C CA . ALA A 1 69 ? 5.041 -2.438 -30.953 1.00 96.62 69 ALA A CA 1
ATOM 524 C C . ALA A 1 69 ? 6.132 -2.651 -32.021 1.00 96.62 69 ALA A C 1
ATOM 526 O O . ALA A 1 69 ? 5.816 -2.694 -33.205 1.00 96.62 69 ALA A O 1
ATOM 527 N N . ARG A 1 70 ? 7.403 -2.773 -31.615 1.00 97.25 70 ARG A N 1
ATOM 528 C CA . ARG A 1 70 ? 8.568 -2.952 -32.502 1.00 97.25 70 ARG A CA 1
ATOM 529 C C . ARG A 1 70 ? 9.420 -4.129 -32.031 1.00 97.25 70 ARG A C 1
ATOM 531 O O . ARG A 1 70 ? 10.648 -4.022 -31.938 1.00 97.25 70 ARG A O 1
ATOM 538 N N . ALA A 1 71 ? 8.759 -5.206 -31.607 1.00 95.56 71 ALA A N 1
ATOM 539 C CA . ALA A 1 71 ? 9.414 -6.358 -30.998 1.00 95.56 71 ALA A CA 1
ATOM 540 C C . ALA A 1 71 ? 10.304 -7.121 -31.994 1.00 95.56 71 ALA A C 1
ATOM 542 O O . ALA A 1 71 ? 11.345 -7.654 -31.611 1.00 95.56 71 ALA A O 1
ATOM 543 N N . ASP A 1 72 ? 9.902 -7.126 -33.261 1.00 96.44 72 ASP A N 1
ATOM 544 C CA . ASP A 1 72 ? 10.584 -7.675 -34.434 1.00 96.44 72 ASP A CA 1
ATOM 545 C C . ASP A 1 72 ? 11.922 -6.990 -34.743 1.00 96.44 72 ASP A C 1
ATOM 547 O O . ASP A 1 72 ? 12.852 -7.637 -35.222 1.00 96.44 72 ASP A O 1
ATOM 551 N N . GLU A 1 73 ? 12.068 -5.714 -34.393 1.00 97.31 73 GLU A N 1
ATOM 552 C CA . GLU A 1 73 ? 13.346 -5.002 -34.503 1.00 97.31 73 GLU A CA 1
ATOM 553 C C . GLU A 1 73 ? 14.329 -5.325 -33.364 1.00 97.31 73 GLU A C 1
ATOM 555 O O . GLU A 1 73 ? 15.503 -4.954 -33.422 1.00 97.31 73 GLU A O 1
ATOM 560 N N . GLY A 1 74 ? 13.867 -5.991 -32.303 1.00 97.19 74 GLY A N 1
ATOM 561 C CA . GLY A 1 74 ? 14.676 -6.282 -31.127 1.00 97.19 74 GLY A CA 1
ATOM 562 C C . GLY A 1 74 ? 15.122 -5.028 -30.360 1.00 97.19 74 GLY A C 1
ATOM 563 O O . GLY A 1 74 ? 14.443 -4.001 -30.323 1.00 97.19 74 GLY A O 1
ATOM 564 N N . TRP A 1 75 ? 16.254 -5.143 -29.661 1.00 98.31 75 TRP A N 1
ATOM 565 C CA . TRP A 1 75 ? 16.821 -4.055 -28.861 1.00 98.31 75 TRP A CA 1
ATOM 566 C C . TRP A 1 75 ? 17.466 -2.984 -29.740 1.00 98.31 75 TRP A C 1
ATOM 568 O O . TRP A 1 75 ? 18.338 -3.281 -30.555 1.00 98.31 75 TRP A O 1
ATOM 578 N N . ARG A 1 76 ? 17.129 -1.721 -29.484 1.00 98.38 76 ARG A N 1
ATOM 579 C CA . ARG A 1 76 ? 17.706 -0.553 -30.158 1.00 98.38 76 ARG A CA 1
ATOM 580 C C . ARG A 1 76 ? 18.576 0.232 -29.189 1.00 98.38 76 ARG A C 1
ATOM 582 O O . ARG A 1 76 ? 18.192 0.441 -28.041 1.00 98.38 76 ARG A O 1
ATOM 589 N N . ARG A 1 77 ? 19.757 0.660 -29.633 1.00 98.06 77 ARG A N 1
ATOM 590 C CA . ARG A 1 77 ? 20.655 1.481 -28.809 1.00 98.06 77 ARG A CA 1
ATOM 591 C C . ARG A 1 77 ? 20.055 2.860 -28.559 1.00 98.06 77 ARG A C 1
ATOM 593 O O . ARG A 1 77 ? 19.422 3.424 -29.445 1.00 98.06 77 ARG A O 1
ATOM 600 N N . MET A 1 78 ? 20.295 3.373 -27.360 1.00 97.31 78 MET A N 1
ATOM 601 C CA . MET A 1 78 ? 20.002 4.755 -26.993 1.00 97.31 78 MET A CA 1
ATOM 602 C C . MET A 1 78 ? 21.288 5.575 -26.991 1.00 97.31 78 MET A C 1
ATOM 604 O O . MET A 1 78 ? 22.384 5.027 -26.841 1.00 97.31 78 MET A O 1
ATOM 608 N N . GLU A 1 79 ? 21.146 6.884 -27.140 1.00 96.81 79 GLU A N 1
ATOM 609 C CA . GLU A 1 79 ? 22.221 7.838 -26.910 1.00 96.81 79 GLU A CA 1
ATOM 610 C C . GLU A 1 79 ? 22.778 7.735 -25.482 1.00 96.81 79 GLU A C 1
ATOM 612 O O . GLU A 1 79 ? 22.102 7.302 -24.548 1.00 96.81 79 GLU A O 1
ATOM 617 N N . ASP A 1 80 ? 24.042 8.115 -25.312 1.00 97.31 80 ASP A N 1
ATOM 618 C CA . ASP A 1 80 ? 24.628 8.291 -23.986 1.00 97.31 80 ASP A CA 1
ATOM 619 C C . ASP A 1 80 ? 24.142 9.607 -23.378 1.00 97.31 80 ASP A C 1
ATOM 621 O O . ASP A 1 80 ? 24.332 10.681 -23.948 1.00 97.31 80 ASP A O 1
ATOM 625 N N . ARG A 1 81 ? 23.503 9.502 -22.215 1.00 95.75 81 ARG A N 1
ATOM 626 C CA . ARG A 1 81 ? 22.917 10.608 -21.454 1.00 95.75 81 ARG A CA 1
ATOM 627 C C . ARG A 1 81 ? 23.796 11.047 -20.280 1.00 95.75 81 ARG A C 1
ATOM 629 O O . ARG A 1 81 ? 23.367 11.856 -19.461 1.00 95.75 81 ARG A O 1
ATOM 636 N N . GLY A 1 82 ? 25.023 10.532 -20.189 1.00 97.19 82 GLY A N 1
ATOM 637 C CA . GLY A 1 82 ? 26.079 11.055 -19.322 1.00 97.19 82 GLY A CA 1
ATOM 638 C C . GLY A 1 82 ? 26.139 10.480 -17.905 1.00 97.19 82 GLY A C 1
ATOM 639 O O . GLY A 1 82 ? 26.989 10.906 -17.125 1.00 97.19 82 GLY A O 1
ATOM 640 N N . SER A 1 83 ? 25.284 9.519 -17.538 1.00 97.12 83 SER A N 1
ATOM 641 C CA . SER A 1 83 ? 25.379 8.830 -16.242 1.00 97.12 83 SER A CA 1
ATOM 642 C C . SER A 1 83 ? 24.793 7.419 -16.279 1.00 97.12 83 SER A C 1
ATOM 644 O O . SER A 1 83 ? 23.990 7.093 -17.150 1.00 97.12 83 SER A O 1
ATOM 646 N N . ALA A 1 84 ? 25.179 6.578 -15.313 1.00 95.94 84 ALA A N 1
ATOM 647 C CA . ALA A 1 84 ? 24.656 5.217 -15.187 1.00 95.94 84 ALA A CA 1
ATOM 648 C C . ALA A 1 84 ? 23.127 5.203 -15.048 1.00 95.94 84 ALA A C 1
ATOM 650 O O . ALA A 1 84 ? 22.464 4.463 -15.769 1.00 95.94 84 ALA A O 1
ATOM 651 N N . THR A 1 85 ? 22.579 6.071 -14.198 1.00 94.19 85 THR A N 1
ATOM 652 C CA . THR A 1 85 ? 21.134 6.200 -13.998 1.00 94.19 85 THR A CA 1
ATOM 653 C C . THR A 1 85 ? 20.435 6.741 -15.240 1.00 94.19 85 THR A C 1
ATOM 655 O O . THR A 1 85 ? 19.463 6.154 -15.696 1.00 94.19 85 THR A O 1
ATOM 658 N N . ALA A 1 86 ? 20.955 7.798 -15.874 1.00 94.00 86 ALA A N 1
ATOM 659 C CA . ALA A 1 86 ? 20.344 8.331 -17.096 1.00 94.00 86 ALA A CA 1
ATOM 660 C C . ALA A 1 86 ? 20.373 7.315 -18.256 1.00 94.00 86 ALA A C 1
ATOM 662 O O . ALA A 1 86 ? 19.456 7.266 -19.078 1.00 94.00 86 ALA A O 1
ATOM 663 N N . ASN A 1 87 ? 21.393 6.455 -18.287 1.00 97.38 87 ASN A N 1
ATOM 664 C CA . ASN A 1 87 ? 21.536 5.352 -19.235 1.00 97.38 87 ASN A CA 1
ATOM 665 C C . ASN A 1 87 ? 20.853 4.052 -18.780 1.00 97.38 87 ASN A C 1
ATOM 667 O O . ASN A 1 87 ? 20.965 3.043 -19.482 1.00 97.38 87 ASN A O 1
ATOM 671 N N . HIS A 1 88 ? 20.143 4.066 -17.647 1.00 97.44 88 HIS A N 1
ATOM 672 C CA . HIS A 1 88 ? 19.388 2.928 -17.119 1.00 97.44 88 HIS A CA 1
ATOM 673 C C . HIS A 1 88 ? 20.259 1.674 -16.931 1.00 97.44 88 HIS A C 1
ATOM 675 O O . HIS A 1 88 ? 19.912 0.571 -17.360 1.00 97.44 88 HIS A O 1
ATOM 681 N N . LEU A 1 89 ? 21.455 1.851 -16.363 1.00 97.62 89 LEU A N 1
ATOM 682 C CA . LEU A 1 89 ? 22.376 0.753 -16.040 1.00 97.62 89 LEU A CA 1
ATOM 683 C C . LEU A 1 89 ? 22.104 0.155 -14.649 1.00 97.62 89 LEU A C 1
ATOM 685 O O . LEU A 1 89 ? 22.507 -0.974 -14.378 1.00 97.62 89 LEU A O 1
ATOM 689 N N . ASP A 1 90 ? 21.450 0.918 -13.774 1.00 96.81 90 ASP A N 1
ATOM 690 C CA . ASP A 1 90 ? 21.146 0.602 -12.370 1.00 96.81 90 ASP A CA 1
ATOM 691 C C . ASP A 1 90 ? 19.653 0.330 -12.113 1.00 96.81 90 ASP A C 1
ATOM 693 O O . ASP A 1 90 ? 19.261 0.049 -10.983 1.00 96.81 90 ASP A O 1
ATOM 697 N N . HIS A 1 91 ? 18.812 0.383 -13.146 1.00 97.94 91 HIS A N 1
ATOM 698 C CA . HIS A 1 91 ? 17.416 -0.038 -13.077 1.00 97.94 91 HIS A CA 1
ATOM 699 C C . HIS A 1 91 ? 16.869 -0.419 -14.459 1.00 97.94 91 HIS A C 1
ATOM 701 O O . HIS A 1 91 ? 17.041 0.340 -15.417 1.00 97.94 91 HIS A O 1
ATOM 707 N N . PRO A 1 92 ? 16.185 -1.568 -14.606 1.00 98.50 92 PRO A N 1
ATOM 708 C CA . PRO A 1 92 ? 15.219 -1.740 -15.674 1.00 98.50 92 PRO A CA 1
ATOM 709 C C . PRO A 1 92 ? 14.073 -0.751 -15.489 1.00 98.50 92 PRO A C 1
ATOM 711 O O . PRO A 1 92 ? 13.450 -0.717 -14.429 1.00 98.50 92 PRO A O 1
ATOM 714 N N . HIS A 1 93 ? 13.789 0.020 -16.527 1.00 98.00 93 HIS A N 1
ATOM 715 C CA . HIS A 1 93 ? 12.614 0.875 -16.596 1.00 98.00 93 HIS A CA 1
ATOM 716 C C . HIS A 1 93 ? 11.579 0.211 -17.492 1.00 98.00 93 HIS A C 1
ATOM 718 O O . HIS A 1 93 ? 11.886 -0.148 -18.633 1.00 98.00 93 HIS A O 1
ATOM 724 N N . ILE A 1 94 ? 10.368 0.031 -16.980 1.00 97.44 94 ILE A N 1
ATOM 725 C CA . ILE A 1 94 ? 9.247 -0.567 -17.705 1.00 97.44 94 ILE A CA 1
ATOM 726 C C . ILE A 1 94 ? 8.122 0.455 -17.753 1.00 97.44 94 ILE A C 1
ATOM 728 O O . ILE A 1 94 ? 7.645 0.890 -16.7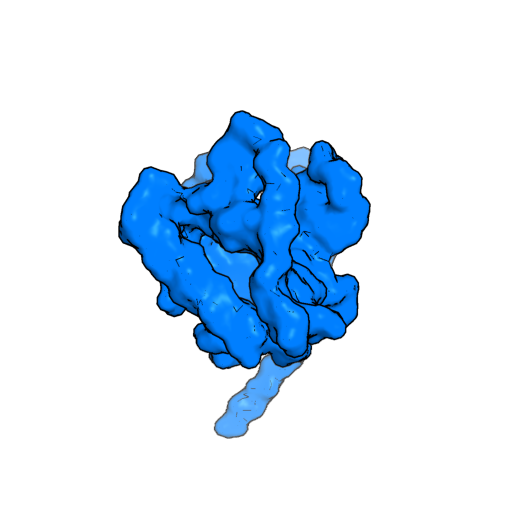07 1.00 97.44 94 ILE A O 1
ATOM 732 N N . ASN A 1 95 ? 7.694 0.796 -18.964 1.00 95.81 95 ASN A N 1
ATOM 733 C CA . ASN A 1 95 ? 6.525 1.623 -19.210 1.00 95.81 95 ASN A CA 1
ATOM 734 C C . ASN A 1 95 ? 5.365 0.753 -19.694 1.00 95.81 95 ASN A C 1
ATOM 736 O O . ASN A 1 95 ? 5.568 -0.141 -20.522 1.00 95.81 95 ASN A O 1
ATOM 740 N N . VAL A 1 96 ? 4.157 1.014 -19.207 1.00 94.69 96 VAL A N 1
ATOM 741 C CA . VAL A 1 96 ? 2.935 0.303 -19.597 1.00 94.69 96 VAL A CA 1
ATOM 742 C C . VAL A 1 96 ? 1.986 1.206 -20.377 1.00 94.69 96 VAL A C 1
ATOM 744 O O . VAL A 1 96 ? 2.039 2.432 -20.290 1.00 94.69 96 VAL A O 1
ATOM 747 N N . LEU A 1 97 ? 1.113 0.588 -21.163 1.00 91.69 97 LEU A N 1
ATOM 748 C CA . LEU A 1 97 ? 0.035 1.276 -21.856 1.00 91.69 97 LEU A CA 1
ATOM 749 C C . LEU A 1 97 ? -1.013 1.776 -20.839 1.00 91.69 97 LEU A C 1
ATOM 751 O O . LEU A 1 97 ? -1.246 1.106 -19.832 1.00 91.69 97 LEU A O 1
ATOM 755 N N . PRO A 1 98 ? -1.694 2.910 -21.094 1.00 84.88 98 PRO A N 1
ATOM 756 C CA . PRO A 1 98 ? -2.700 3.462 -20.177 1.00 84.88 98 PRO A CA 1
ATOM 757 C C . PRO A 1 98 ? -3.871 2.523 -19.854 1.00 84.88 98 PRO A C 1
ATOM 759 O O . PRO A 1 98 ? -4.531 2.677 -18.831 1.00 84.88 98 PRO A O 1
ATOM 762 N N . ASP A 1 99 ? -4.157 1.574 -20.742 1.00 83.00 99 ASP A N 1
ATOM 763 C CA . ASP A 1 99 ? -5.228 0.587 -20.624 1.00 83.00 99 ASP A CA 1
ATOM 764 C C . ASP A 1 99 ? -4.725 -0.800 -20.193 1.00 83.00 99 ASP A C 1
ATOM 766 O O . ASP A 1 99 ? -5.506 -1.757 -20.179 1.00 83.00 99 ASP A O 1
ATOM 770 N N . ALA A 1 100 ? -3.445 -0.921 -19.822 1.00 80.62 100 ALA A N 1
ATOM 771 C CA . ALA A 1 100 ? -2.871 -2.163 -19.332 1.00 80.62 100 ALA A CA 1
ATOM 772 C C . ALA A 1 100 ? -3.636 -2.656 -18.095 1.00 80.62 100 ALA A C 1
ATOM 774 O O . ALA A 1 100 ? -3.650 -2.020 -17.041 1.00 80.62 100 ALA A O 1
ATOM 775 N N . LYS A 1 101 ? -4.263 -3.828 -18.220 1.00 67.88 101 LYS A N 1
ATOM 776 C CA . LYS A 1 101 ? -4.900 -4.537 -17.109 1.00 67.88 101 LYS A CA 1
ATOM 777 C C . LYS A 1 101 ? -4.071 -5.761 -16.778 1.00 67.88 101 LYS A C 1
ATOM 779 O O . LYS A 1 101 ? -4.190 -6.788 -17.438 1.00 67.88 101 LYS A O 1
ATOM 784 N N . VAL A 1 102 ? -3.232 -5.646 -15.759 1.00 60.19 102 VAL A N 1
ATOM 785 C CA . VAL A 1 102 ? -2.471 -6.779 -15.234 1.00 60.19 102 VAL A CA 1
ATOM 786 C C . VAL A 1 102 ? -3.229 -7.422 -14.087 1.00 60.19 102 VAL A C 1
ATOM 788 O O . VAL A 1 102 ? -3.506 -6.785 -13.075 1.00 60.19 102 VAL A O 1
ATOM 791 N N . THR A 1 103 ? -3.546 -8.705 -14.238 1.00 53.28 103 THR A N 1
ATOM 792 C CA . THR A 1 103 ? -3.935 -9.550 -13.109 1.00 53.28 103 THR A CA 1
ATOM 793 C C . THR A 1 103 ? -2.652 -9.959 -12.383 1.00 53.28 103 THR A C 1
ATOM 795 O O . THR A 1 103 ? -1.775 -10.547 -13.018 1.00 53.28 103 THR A O 1
ATOM 798 N N . PRO A 1 104 ? -2.483 -9.644 -11.088 1.00 51.16 104 PRO A N 1
ATOM 799 C CA . PRO A 1 104 ? -1.286 -10.042 -10.359 1.00 51.16 104 PRO A CA 1
ATOM 800 C C . PRO A 1 104 ? -1.109 -11.568 -10.374 1.00 51.16 104 PRO A C 1
ATOM 802 O O . PRO A 1 104 ? -1.996 -12.307 -9.955 1.00 51.16 104 PRO A O 1
ATOM 805 N N . ILE A 1 105 ? 0.042 -12.054 -10.844 1.00 44.62 105 ILE A N 1
ATOM 806 C CA . ILE A 1 105 ? 0.375 -13.486 -10.837 1.00 44.62 105 ILE A CA 1
ATOM 807 C C . ILE A 1 105 ? 0.989 -13.841 -9.478 1.00 44.62 105 ILE A C 1
ATOM 809 O O . ILE A 1 105 ? 1.951 -13.205 -9.044 1.00 44.62 105 ILE A O 1
ATOM 813 N N . GLY A 1 106 ? 0.460 -14.873 -8.810 1.00 38.94 106 GLY A N 1
ATOM 814 C CA . GLY A 1 106 ? 0.920 -15.310 -7.484 1.00 38.94 106 GLY A CA 1
ATOM 815 C C . GLY A 1 106 ? 0.233 -14.614 -6.305 1.00 38.94 106 GLY A C 1
ATOM 816 O O . GLY A 1 106 ? 0.628 -14.837 -5.163 1.00 38.94 106 GLY A O 1
ATOM 817 N N . LEU A 1 107 ? -0.800 -13.811 -6.577 1.00 46.31 107 LEU A N 1
ATOM 818 C CA . LEU A 1 107 ? -1.767 -13.336 -5.589 1.00 46.31 107 LEU A CA 1
ATOM 819 C C . LEU A 1 107 ? -3.137 -13.983 -5.843 1.00 46.31 107 LEU A C 1
ATOM 821 O O . LEU A 1 107 ? -4.143 -13.287 -5.936 1.00 46.31 107 LEU A O 1
ATOM 825 N N . ASP A 1 108 ? -3.190 -15.301 -6.035 1.00 38.44 108 ASP A N 1
ATOM 826 C CA . ASP A 1 108 ? -4.458 -15.987 -6.300 1.00 38.44 108 ASP A CA 1
ATOM 827 C C . ASP A 1 108 ? -5.452 -15.711 -5.155 1.00 38.44 108 ASP A C 1
ATOM 829 O O . ASP A 1 108 ? -5.241 -16.133 -4.018 1.00 38.44 108 ASP A O 1
ATOM 833 N N . GLY A 1 109 ? -6.518 -14.960 -5.459 1.00 40.59 109 GLY A N 1
ATOM 834 C CA . GLY A 1 109 ? -7.513 -14.488 -4.489 1.00 40.59 109 GLY A CA 1
ATOM 835 C C . GLY A 1 109 ? -7.318 -13.059 -3.963 1.00 40.59 109 GLY A C 1
ATOM 836 O O . GLY A 1 109 ? -8.164 -12.600 -3.213 1.00 40.59 109 GLY A O 1
ATOM 837 N N . ALA A 1 110 ? -6.262 -12.336 -4.352 1.00 41.12 110 ALA A N 1
ATOM 838 C CA . ALA A 1 110 ? -6.142 -10.903 -4.094 1.00 41.12 110 ALA A CA 1
ATOM 839 C C . ALA A 1 110 ? -6.488 -10.127 -5.366 1.00 41.12 110 ALA A C 1
ATOM 841 O O . ALA A 1 110 ? -5.672 -9.978 -6.279 1.00 41.12 110 ALA A O 1
ATOM 842 N N . SER A 1 111 ? -7.710 -9.618 -5.436 1.00 52.03 111 SER A N 1
ATOM 843 C CA . SER A 1 111 ? -8.021 -8.552 -6.382 1.00 52.03 111 SER A CA 1
ATOM 844 C C . SER A 1 111 ? -7.603 -7.210 -5.774 1.00 52.03 111 SER A C 1
ATOM 846 O O . SER A 1 111 ? -7.898 -6.930 -4.612 1.00 52.03 111 SER A O 1
ATOM 848 N N . CYS A 1 112 ? -6.930 -6.359 -6.558 1.00 52.97 112 CYS A N 1
ATOM 849 C CA . CYS A 1 112 ? -6.650 -4.969 -6.170 1.00 52.97 112 CYS A CA 1
ATOM 850 C C . CYS A 1 112 ? -7.938 -4.158 -5.943 1.00 52.97 112 CYS A C 1
ATOM 852 O O . CYS A 1 112 ? -7.909 -3.155 -5.237 1.00 52.97 112 CYS A O 1
ATOM 854 N N . ASP A 1 113 ? -9.053 -4.630 -6.507 1.00 65.44 113 ASP A N 1
ATOM 855 C CA . ASP A 1 113 ? -10.381 -4.031 -6.389 1.00 65.44 113 ASP A CA 1
ATOM 856 C C . ASP A 1 113 ? -11.265 -4.769 -5.366 1.00 65.44 113 ASP A C 1
ATOM 858 O O . ASP A 1 113 ? -12.415 -4.391 -5.151 1.00 65.44 113 ASP A O 1
ATOM 862 N N . GLU A 1 114 ? -10.781 -5.865 -4.763 1.00 82.50 114 GLU A N 1
ATOM 863 C CA . GLU A 1 114 ? -11.561 -6.578 -3.755 1.00 82.50 114 GLU A CA 1
ATOM 864 C C . GLU A 1 114 ? -11.484 -5.854 -2.420 1.00 82.50 114 GLU A C 1
ATOM 866 O O . GLU A 1 114 ? -10.412 -5.638 -1.851 1.00 82.50 114 GLU A O 1
ATOM 871 N N . VAL A 1 115 ? -12.668 -5.521 -1.918 1.00 89.62 115 VAL A N 1
ATOM 872 C CA . VAL A 1 115 ? -12.859 -5.023 -0.569 1.00 89.62 115 VAL A CA 1
ATOM 873 C C . VAL A 1 115 ? -13.573 -6.088 0.252 1.00 89.62 115 VAL A C 1
ATOM 875 O O . VAL A 1 115 ? -14.533 -6.713 -0.204 1.00 89.62 115 VAL A O 1
ATOM 878 N N . VAL A 1 116 ? -13.131 -6.283 1.487 1.00 91.31 116 VAL A N 1
ATOM 879 C CA . VAL A 1 116 ? -13.766 -7.163 2.469 1.00 91.31 116 VAL A CA 1
ATOM 880 C C . VAL A 1 116 ? -13.959 -6.433 3.793 1.00 91.31 116 VAL A C 1
ATOM 882 O O . VAL A 1 116 ? -13.319 -5.421 4.077 1.00 91.31 116 VAL A O 1
ATOM 885 N N . TYR A 1 117 ? -14.841 -6.960 4.640 1.00 94.25 117 TYR A N 1
ATOM 886 C CA . TYR A 1 117 ? -14.961 -6.466 6.008 1.00 94.25 117 TYR A CA 1
ATOM 887 C C . TYR A 1 117 ? -13.698 -6.803 6.823 1.00 94.25 117 TYR A C 1
ATOM 889 O O . TYR A 1 117 ? -13.186 -7.919 6.713 1.00 94.25 117 TYR A O 1
ATOM 897 N N . PRO A 1 118 ? -13.233 -5.901 7.707 1.00 96.56 118 PRO A N 1
ATOM 898 C CA . PRO A 1 118 ? -11.994 -6.094 8.466 1.00 96.56 118 PRO A CA 1
ATOM 899 C C . PRO A 1 118 ? -12.149 -7.034 9.677 1.00 96.56 118 PRO A C 1
ATOM 901 O O . PRO A 1 118 ? -11.209 -7.231 10.444 1.00 96.56 118 PRO A O 1
ATOM 904 N N . VAL A 1 119 ? -13.335 -7.617 9.869 1.00 94.75 119 VAL A N 1
ATOM 905 C CA . VAL A 1 119 ? -13.681 -8.552 10.947 1.00 94.75 119 VAL A CA 1
ATOM 906 C C . VAL A 1 119 ? -14.431 -9.755 10.377 1.00 94.75 119 VAL A C 1
ATOM 908 O O . VAL A 1 119 ? -15.011 -9.690 9.294 1.00 94.75 119 VAL A O 1
ATOM 911 N N . THR A 1 120 ? -14.455 -10.865 11.117 1.00 88.00 120 THR A N 1
ATOM 912 C CA . THR A 1 120 ? -15.168 -12.078 10.688 1.00 88.00 120 THR A CA 1
ATOM 913 C C . THR A 1 120 ? -16.671 -11.846 10.496 1.00 88.00 120 THR A C 1
ATOM 915 O O . THR A 1 120 ? -17.285 -11.002 11.151 1.00 88.00 120 THR A O 1
ATOM 918 N N . ALA A 1 121 ? -17.292 -12.665 9.638 1.00 83.12 121 ALA A N 1
ATOM 919 C CA . ALA A 1 121 ? -18.687 -12.517 9.209 1.00 83.12 121 ALA A CA 1
ATOM 920 C C . ALA A 1 121 ? -19.717 -12.376 10.348 1.00 83.12 121 ALA A C 1
ATOM 922 O O . ALA A 1 121 ? -20.717 -11.683 10.193 1.00 83.12 121 ALA A O 1
ATOM 923 N N . GLN A 1 122 ? -19.467 -12.986 11.509 1.00 87.69 122 GLN A N 1
ATOM 924 C CA . GLN A 1 122 ? -20.347 -12.900 12.684 1.00 87.69 122 GLN A CA 1
ATOM 925 C C . GLN A 1 122 ? -20.433 -11.496 13.319 1.00 87.69 122 GLN A C 1
ATOM 927 O O . GLN A 1 122 ? -21.351 -11.229 14.102 1.00 87.69 122 GLN A O 1
ATOM 932 N N . TYR A 1 123 ? -19.476 -10.616 13.010 1.00 88.94 123 TYR A N 1
ATOM 933 C CA . TYR A 1 123 ? -19.406 -9.239 13.506 1.00 88.94 123 TYR A CA 1
ATOM 934 C C . TYR A 1 123 ? -19.731 -8.196 12.429 1.00 88.94 123 TYR A C 1
ATOM 936 O O . TYR A 1 123 ? -19.803 -7.007 12.735 1.00 88.94 123 TYR A O 1
ATOM 944 N N . ILE A 1 124 ? -19.981 -8.625 11.188 1.00 84.00 124 ILE A N 1
ATOM 945 C CA . ILE A 1 124 ? -20.490 -7.745 10.132 1.00 84.00 124 ILE A CA 1
ATOM 946 C C . ILE A 1 124 ? -21.873 -7.221 10.545 1.00 84.00 124 ILE A C 1
ATOM 948 O O . ILE A 1 124 ? -22.719 -7.984 11.017 1.00 84.00 124 ILE A O 1
ATOM 952 N N . GLY A 1 125 ? -22.097 -5.913 10.391 1.00 80.94 125 GLY A N 1
ATOM 953 C CA . GLY A 1 125 ? -23.328 -5.241 10.821 1.00 80.94 125 GLY A CA 1
ATOM 954 C C . GLY A 1 125 ? -23.402 -4.956 12.325 1.00 80.94 125 GLY A C 1
ATOM 955 O O . GLY A 1 125 ? -24.454 -4.540 12.811 1.00 80.94 125 GLY A O 1
ATOM 956 N N . ARG A 1 126 ? -22.316 -5.208 13.073 1.00 85.69 126 ARG A N 1
ATOM 957 C CA . ARG A 1 126 ? -22.141 -4.770 14.471 1.00 85.69 126 ARG A CA 1
ATOM 958 C C . ARG A 1 126 ? -21.238 -3.541 14.603 1.00 85.69 126 ARG A C 1
ATOM 960 O O . ARG A 1 126 ? -20.769 -3.237 15.704 1.00 85.69 126 ARG A O 1
ATOM 967 N N . ASP A 1 127 ? -20.962 -2.875 13.490 1.00 87.50 127 ASP A N 1
ATOM 968 C CA . ASP A 1 127 ? -20.458 -1.511 13.478 1.00 87.50 127 ASP A CA 1
ATOM 969 C C . ASP A 1 127 ? -21.454 -0.589 14.187 1.00 87.50 127 ASP A C 1
ATOM 971 O O . ASP A 1 127 ? -22.673 -0.730 14.056 1.00 87.50 127 ASP A O 1
ATOM 975 N N . ARG A 1 128 ? -20.936 0.341 14.988 1.00 90.56 128 ARG A N 1
ATOM 976 C CA . ARG A 1 128 ? -21.773 1.280 15.745 1.00 90.56 128 ARG A CA 1
ATOM 977 C C . ARG A 1 128 ? -22.364 2.390 14.883 1.00 90.56 128 ARG A C 1
ATOM 979 O O . ARG A 1 128 ? -23.267 3.070 15.358 1.00 90.56 128 ARG A O 1
ATOM 986 N N . LYS A 1 129 ? -21.888 2.552 13.641 1.00 89.88 129 LYS A N 1
ATOM 987 C CA . LYS A 1 129 ? -22.268 3.646 12.729 1.00 89.88 129 LYS A CA 1
ATOM 988 C C . LYS A 1 129 ? -22.070 5.020 13.367 1.00 89.88 129 LYS A C 1
ATOM 990 O O . LYS A 1 129 ? -22.878 5.922 13.179 1.00 89.88 129 LYS A O 1
ATOM 995 N N . ASN A 1 130 ? -20.996 5.144 14.139 1.00 91.50 130 ASN A N 1
ATOM 996 C CA . ASN A 1 130 ? -20.694 6.306 14.963 1.00 91.50 130 ASN A CA 1
ATOM 997 C C . ASN A 1 130 ? -19.789 7.333 14.273 1.00 91.50 130 ASN A C 1
ATOM 999 O O . ASN A 1 130 ? -19.268 8.230 14.931 1.00 91.50 130 ASN A O 1
ATOM 1003 N N . TRP A 1 131 ? -19.636 7.228 12.953 1.00 92.62 131 TRP A N 1
ATOM 1004 C CA . TRP A 1 131 ? -18.939 8.219 12.147 1.00 92.62 131 TRP A CA 1
ATOM 1005 C C . TRP A 1 131 ? -19.456 9.632 12.445 1.00 92.62 131 TRP A C 1
ATOM 1007 O O . TRP A 1 131 ? -20.665 9.877 12.430 1.00 92.62 131 TRP A O 1
ATOM 1017 N N . HIS A 1 132 ? -18.534 10.562 12.702 1.00 92.88 132 HIS A N 1
ATOM 1018 C CA . HIS A 1 132 ? -18.813 11.959 13.046 1.00 92.88 132 HIS A CA 1
ATOM 1019 C C . HIS A 1 132 ? -19.615 12.184 14.341 1.00 92.88 132 HIS A C 1
ATOM 1021 O O . HIS A 1 132 ? -20.079 13.302 14.595 1.00 92.88 132 HIS A O 1
ATOM 1027 N N . GLU A 1 133 ? -19.756 11.179 15.209 1.00 92.88 133 GLU A N 1
ATOM 1028 C CA . GLU A 1 133 ? -20.261 11.432 16.557 1.00 92.88 133 GLU A CA 1
ATOM 1029 C C . GLU A 1 133 ? -19.355 12.435 17.285 1.00 92.88 133 GLU A C 1
ATOM 1031 O O . GLU A 1 133 ? -18.136 12.451 17.125 1.00 92.88 133 GLU A O 1
ATOM 1036 N N . THR A 1 134 ? -19.953 13.294 18.108 1.00 89.38 134 THR A N 1
ATOM 1037 C CA . THR A 1 134 ? -19.250 14.315 18.902 1.00 89.38 134 THR A CA 1
ATOM 1038 C C . THR A 1 134 ? -19.337 13.962 20.385 1.00 89.38 134 THR A C 1
ATOM 1040 O O . THR A 1 134 ? -20.268 13.283 20.818 1.00 89.38 134 THR A O 1
ATOM 1043 N N . GLY A 1 135 ? -18.345 14.367 21.178 1.00 85.62 135 GLY A N 1
ATOM 1044 C CA . GLY A 1 135 ? -18.259 13.937 22.569 1.00 85.62 135 GLY A CA 1
ATOM 1045 C C . GLY A 1 135 ? -16.857 14.059 23.162 1.00 85.62 135 GLY A C 1
ATOM 1046 O O . GLY A 1 135 ? -15.930 14.499 22.489 1.00 85.62 135 GLY A O 1
ATOM 1047 N N . PRO A 1 136 ? -16.687 13.668 24.435 1.00 83.00 136 PRO A N 1
ATOM 1048 C CA . PRO A 1 136 ? -15.445 13.885 25.180 1.00 83.00 136 PRO A CA 1
ATOM 1049 C C . PRO A 1 136 ? -14.305 12.918 24.817 1.00 83.00 136 PRO A C 1
ATOM 1051 O O . PRO A 1 136 ? -13.210 13.049 25.356 1.00 83.00 136 PRO A O 1
ATOM 1054 N N . TYR A 1 137 ? -14.554 11.922 23.964 1.00 78.56 137 TYR A N 1
ATOM 1055 C CA . TYR A 1 137 ? -13.605 10.843 23.668 1.00 78.56 137 TYR A CA 1
ATOM 1056 C C . TYR A 1 137 ? -12.712 11.113 22.446 1.00 78.56 137 TYR A C 1
ATOM 1058 O O . TYR A 1 137 ? -11.773 10.357 22.208 1.00 78.56 137 TYR A O 1
ATOM 1066 N N . TRP A 1 138 ? -12.970 12.187 21.701 1.00 81.81 138 TRP A N 1
ATOM 1067 C CA . TRP A 1 138 ? -12.270 12.559 20.468 1.00 81.81 138 TRP A CA 1
ATOM 1068 C C . TRP A 1 138 ? -11.969 14.059 20.453 1.00 81.81 138 TRP A C 1
ATOM 1070 O O . TRP A 1 138 ? -12.623 14.839 21.144 1.00 81.81 138 TRP A O 1
ATOM 1080 N N . SER A 1 139 ? -10.946 14.463 19.695 1.00 80.38 139 SER A N 1
ATOM 1081 C CA . SER A 1 139 ? -10.510 15.867 19.660 1.00 80.38 139 SER A CA 1
ATOM 1082 C C . SER A 1 139 ? -11.465 16.759 18.872 1.00 80.38 139 SER A C 1
ATOM 1084 O O . SER A 1 139 ? -11.647 17.913 19.249 1.00 80.38 139 SER A O 1
ATOM 1086 N N . GLU A 1 140 ? -12.072 16.225 17.809 1.00 84.81 140 GLU A N 1
ATOM 1087 C CA . GLU A 1 140 ? -13.063 16.941 16.997 1.00 84.81 140 GLU A CA 1
ATOM 1088 C C . GLU A 1 140 ? -14.353 16.117 16.875 1.00 84.81 140 GLU A C 1
ATOM 1090 O O . GLU A 1 140 ? -15.395 16.492 17.416 1.00 84.81 140 GLU A O 1
ATOM 1095 N N . TRP A 1 141 ? -14.268 14.945 16.251 1.00 90.06 141 TRP A N 1
ATOM 1096 C CA . TRP A 1 141 ? -15.357 13.975 16.111 1.00 90.06 141 TRP A CA 1
ATOM 1097 C C . TRP A 1 141 ? -14.790 12.561 15.957 1.00 90.06 141 TRP A C 1
ATOM 1099 O O . TRP A 1 141 ? -13.586 12.387 15.775 1.00 90.06 141 TRP A O 1
ATOM 1109 N N . HIS A 1 142 ? -15.639 11.540 16.042 1.00 92.88 142 HIS A N 1
ATOM 1110 C CA . HIS A 1 142 ? -15.232 10.164 15.764 1.00 92.88 142 HIS A CA 1
ATOM 1111 C C . HIS A 1 142 ? -14.869 10.012 14.277 1.00 92.88 142 HIS A C 1
ATOM 1113 O O . HIS A 1 142 ? -15.700 10.248 13.396 1.00 92.88 142 HIS A O 1
ATOM 1119 N N . SER A 1 143 ? -13.604 9.680 14.008 1.00 93.81 143 SER A N 1
ATOM 1120 C CA . SER A 1 143 ? -12.964 9.650 12.683 1.00 93.81 143 SER A CA 1
ATOM 1121 C C . SER A 1 143 ? -13.112 8.317 11.952 1.00 93.81 143 SER A C 1
ATOM 1123 O O . SER A 1 143 ? -12.405 8.070 10.979 1.00 93.81 143 SER A O 1
ATOM 1125 N N . GLY A 1 144 ? -14.015 7.442 12.395 1.00 94.62 144 GLY A N 1
ATOM 1126 C CA . GLY A 1 144 ? -14.145 6.113 11.816 1.00 94.62 144 GLY A CA 1
ATOM 1127 C C . GLY A 1 144 ? -15.474 5.449 12.131 1.00 94.62 144 GLY A C 1
ATOM 1128 O O . GLY A 1 144 ? -16.505 6.094 12.290 1.00 94.62 144 GLY A O 1
ATOM 1129 N N . THR A 1 145 ? -15.445 4.126 12.211 1.00 95.94 145 THR A N 1
ATOM 1130 C CA . THR A 1 145 ? -16.526 3.327 12.784 1.00 95.94 145 THR A CA 1
ATOM 1131 C C . THR A 1 145 ? -15.928 2.296 13.732 1.00 95.94 145 THR A C 1
ATOM 1133 O O . THR A 1 145 ? -14.826 1.789 13.503 1.00 95.94 145 THR A O 1
ATOM 1136 N N . ASP A 1 146 ? -16.657 1.969 14.794 1.00 96.25 146 ASP A N 1
ATOM 1137 C CA . ASP A 1 146 ? -16.224 0.962 15.759 1.00 96.25 146 ASP A CA 1
ATOM 1138 C C . ASP A 1 146 ? -16.964 -0.360 15.542 1.00 96.25 146 ASP A C 1
ATOM 1140 O O . ASP A 1 146 ? -18.181 -0.451 15.739 1.00 96.25 146 ASP A O 1
ATOM 1144 N N . PHE A 1 147 ? -16.228 -1.424 15.224 1.00 96.06 147 PHE A N 1
ATOM 1145 C CA . PHE A 1 147 ? -16.753 -2.789 15.205 1.00 96.06 147 PHE A CA 1
ATOM 1146 C C . PHE A 1 147 ? -16.709 -3.388 16.607 1.00 96.06 147 PHE A C 1
ATOM 1148 O O . PHE A 1 147 ? -15.637 -3.647 17.164 1.00 96.06 147 PHE A O 1
ATOM 1155 N N . SER A 1 148 ? -17.884 -3.666 17.176 1.00 94.38 148 SER A N 1
ATOM 1156 C CA . SER A 1 148 ? -17.982 -4.302 18.494 1.00 94.38 148 SER A CA 1
ATOM 1157 C C . SER A 1 148 ? -17.641 -5.795 18.403 1.00 94.38 148 SER A C 1
ATOM 1159 O O . SER A 1 148 ? -18.500 -6.622 18.084 1.00 94.38 148 SER A O 1
ATOM 1161 N N . ALA A 1 149 ? -16.387 -6.135 18.707 1.00 95.12 149 ALA A N 1
ATOM 1162 C CA . ALA A 1 149 ? -15.851 -7.493 18.676 1.00 95.12 149 ALA A CA 1
ATOM 1163 C C . ALA A 1 149 ? -15.012 -7.799 19.939 1.00 95.12 149 ALA A C 1
ATOM 1165 O O . ALA A 1 149 ? -14.325 -6.913 20.451 1.00 95.12 149 ALA A O 1
ATOM 1166 N N . PRO A 1 150 ? -15.032 -9.039 20.466 1.00 96.75 150 PRO A N 1
ATOM 1167 C CA . PRO A 1 150 ? -14.191 -9.440 21.592 1.00 96.75 150 PRO A CA 1
ATOM 1168 C C . PRO A 1 150 ? -12.696 -9.298 21.291 1.00 96.75 150 PRO A C 1
ATOM 1170 O O . PRO A 1 150 ? -12.262 -9.536 20.160 1.00 96.75 150 PRO A O 1
ATOM 1173 N N . CYS A 1 151 ? -11.905 -9.002 22.325 1.00 97.81 151 CYS A N 1
ATOM 1174 C CA . CYS A 1 151 ? -10.447 -9.034 22.238 1.00 97.81 151 CYS A CA 1
ATOM 1175 C C . CYS A 1 151 ? -9.967 -10.405 21.729 1.00 97.81 151 CYS A C 1
ATOM 1177 O O . CYS A 1 151 ? -10.539 -11.441 22.075 1.00 97.81 151 CYS A O 1
ATOM 1179 N N . GLY A 1 152 ? -8.933 -10.410 20.890 1.00 96.88 152 GLY A N 1
ATOM 1180 C CA . GLY A 1 152 ? -8.427 -11.612 20.223 1.00 96.88 152 GLY A CA 1
ATOM 1181 C C . GLY A 1 152 ? -9.141 -11.977 18.918 1.00 96.88 152 GLY A C 1
ATOM 1182 O O . GLY A 1 152 ? -8.658 -12.855 18.207 1.00 96.88 152 GLY A O 1
ATOM 1183 N N . THR A 1 153 ? -10.248 -11.311 18.563 1.00 97.62 153 THR A N 1
ATOM 1184 C CA . THR A 1 153 ? -10.871 -11.479 17.237 1.00 97.62 153 THR A CA 1
ATOM 1185 C C . THR A 1 153 ? -9.869 -11.111 16.146 1.00 97.62 153 THR A C 1
ATOM 1187 O O . THR A 1 153 ? -9.255 -10.051 16.223 1.00 97.62 153 THR A O 1
ATOM 1190 N N . THR A 1 154 ? -9.709 -11.959 15.129 1.00 97.69 154 THR A N 1
ATOM 1191 C CA . THR A 1 154 ? -8.830 -11.672 13.987 1.00 97.69 154 THR A CA 1
ATOM 1192 C C . THR A 1 154 ? -9.295 -10.432 13.227 1.00 97.69 154 THR A C 1
ATOM 1194 O O . THR A 1 154 ? -10.481 -10.301 12.914 1.00 97.69 154 THR A O 1
ATOM 1197 N N . VAL A 1 155 ? -8.342 -9.552 12.926 1.00 98.44 155 VAL A N 1
ATOM 1198 C CA . VAL A 1 155 ? -8.502 -8.382 12.060 1.00 98.44 155 VAL A CA 1
ATOM 1199 C C . VAL A 1 155 ? -7.899 -8.703 10.700 1.00 98.44 155 VAL A C 1
ATOM 1201 O O . VAL A 1 155 ? -6.794 -9.249 10.630 1.00 98.44 155 VAL A O 1
ATOM 1204 N N . TYR A 1 156 ? -8.613 -8.352 9.639 1.00 97.31 156 TYR A N 1
ATOM 1205 C CA . TYR A 1 156 ? -8.208 -8.589 8.256 1.00 97.31 156 TYR A CA 1
ATOM 1206 C C . TYR A 1 156 ? -7.974 -7.271 7.520 1.00 97.31 156 TYR A C 1
ATOM 1208 O O . TYR A 1 156 ? -8.659 -6.283 7.791 1.00 97.31 156 TYR A O 1
ATOM 1216 N N . ALA A 1 157 ? -7.038 -7.264 6.573 1.00 97.00 157 ALA A N 1
ATOM 1217 C CA . ALA A 1 157 ? -6.883 -6.158 5.638 1.00 97.00 157 ALA A CA 1
ATOM 1218 C C . ALA A 1 157 ? -8.147 -6.035 4.774 1.00 97.00 157 ALA A C 1
ATOM 1220 O O . ALA A 1 157 ? -8.558 -6.991 4.119 1.00 97.00 157 ALA A O 1
ATOM 1221 N N . ALA A 1 158 ? -8.771 -4.861 4.774 1.00 96.06 158 ALA A N 1
ATOM 1222 C CA . ALA A 1 158 ? -9.994 -4.602 4.025 1.00 96.06 158 ALA A CA 1
ATOM 1223 C C . ALA A 1 158 ? -9.766 -4.591 2.508 1.00 96.06 158 ALA A C 1
ATOM 1225 O O . ALA A 1 158 ? -10.701 -4.863 1.774 1.00 96.06 158 ALA A O 1
ATOM 1226 N N . HIS A 1 159 ? -8.554 -4.296 2.039 1.00 93.00 159 HIS A N 1
ATOM 1227 C CA . HIS A 1 159 ? -8.164 -4.336 0.629 1.00 93.00 159 HIS A CA 1
ATOM 1228 C C . HIS A 1 159 ? -6.693 -4.746 0.506 1.00 93.00 159 HIS A C 1
ATOM 1230 O O . HIS A 1 159 ? -5.953 -4.721 1.494 1.00 93.00 159 HIS A O 1
ATOM 1236 N N . ALA A 1 160 ? -6.255 -5.100 -0.703 1.00 87.69 160 ALA A N 1
ATOM 1237 C CA . ALA A 1 160 ? -4.841 -5.340 -0.964 1.00 87.69 160 ALA A CA 1
ATOM 1238 C C . ALA A 1 160 ? -4.037 -4.031 -0.882 1.00 87.69 160 ALA A C 1
ATOM 1240 O O . ALA A 1 160 ? -4.514 -2.965 -1.279 1.00 87.69 160 ALA A O 1
ATOM 1241 N N . GLY A 1 161 ? -2.807 -4.090 -0.381 1.00 87.38 161 GLY A N 1
ATOM 1242 C CA . GLY A 1 161 ? -1.977 -2.896 -0.252 1.00 87.38 161 GLY A CA 1
ATOM 1243 C C . GLY A 1 161 ? -0.668 -3.139 0.479 1.00 87.38 161 GLY A C 1
ATOM 1244 O O . GLY A 1 161 ? -0.272 -4.275 0.726 1.00 87.38 161 GLY A O 1
ATOM 1245 N N . THR A 1 162 ? 0.014 -2.053 0.824 1.00 88.75 162 THR A N 1
ATOM 1246 C CA . THR A 1 162 ? 1.253 -2.073 1.608 1.00 88.75 162 THR A CA 1
ATOM 1247 C C . THR A 1 162 ? 0.980 -1.618 3.037 1.00 88.75 162 THR A C 1
ATOM 1249 O O . THR A 1 162 ? 0.242 -0.659 3.261 1.00 88.75 162 THR A O 1
ATOM 1252 N N . ILE A 1 163 ? 1.587 -2.301 4.004 1.00 96.19 163 ILE A N 1
ATOM 1253 C CA . ILE A 1 163 ? 1.480 -1.987 5.426 1.00 96.19 163 ILE A CA 1
ATOM 1254 C C . ILE A 1 163 ? 2.334 -0.769 5.772 1.00 96.19 163 ILE A C 1
ATOM 1256 O O . ILE A 1 163 ? 3.564 -0.794 5.676 1.00 96.19 163 ILE A O 1
ATOM 1260 N N . GLU A 1 164 ? 1.689 0.265 6.291 1.00 94.88 164 GLU A N 1
ATOM 1261 C CA . GLU A 1 164 ? 2.332 1.311 7.075 1.00 94.88 164 GLU A CA 1
ATOM 1262 C C . GLU A 1 164 ? 2.028 1.079 8.561 1.00 94.88 164 GLU A C 1
ATOM 1264 O O . GLU A 1 164 ? 0.967 0.588 8.941 1.00 94.88 164 GLU A O 1
ATOM 1269 N N . ILE A 1 165 ? 2.984 1.424 9.422 1.00 95.81 165 ILE A N 1
ATOM 1270 C CA . ILE A 1 165 ? 2.808 1.366 10.878 1.00 95.81 165 ILE A CA 1
ATOM 1271 C C . ILE A 1 165 ? 3.164 2.734 11.426 1.00 95.81 165 ILE A C 1
ATOM 1273 O O . ILE A 1 165 ? 4.305 3.174 11.261 1.00 95.81 165 ILE A O 1
ATOM 1277 N N . ASP A 1 166 ? 2.217 3.374 12.095 1.00 94.56 166 ASP A N 1
ATOM 1278 C CA . ASP A 1 166 ? 2.403 4.653 12.767 1.00 94.56 166 ASP A CA 1
ATOM 1279 C C . ASP A 1 166 ? 2.375 4.443 14.287 1.00 94.56 166 ASP A C 1
ATOM 1281 O O . ASP A 1 166 ? 1.392 3.979 14.858 1.00 94.56 166 ASP A O 1
ATOM 1285 N N . THR A 1 167 ? 3.488 4.756 14.946 1.00 95.88 167 THR A N 1
ATOM 1286 C CA . THR A 1 167 ? 3.656 4.621 16.403 1.00 95.88 167 THR A CA 1
ATOM 1287 C C . THR A 1 167 ? 3.537 5.960 17.131 1.00 95.88 167 THR A C 1
ATOM 1289 O O . THR A 1 167 ? 3.775 6.027 18.333 1.00 95.88 167 THR A O 1
ATOM 1292 N N . SER A 1 168 ? 3.242 7.049 16.414 1.00 94.19 168 SER A N 1
ATOM 1293 C CA . SER A 1 168 ? 3.071 8.388 16.995 1.00 94.19 168 SER A CA 1
ATOM 1294 C C . SER A 1 168 ? 1.636 8.655 17.464 1.00 94.19 168 SER A C 1
ATOM 1296 O O . SER A 1 168 ? 1.395 9.557 18.264 1.00 94.19 168 SER A O 1
ATOM 1298 N N . GLN A 1 169 ? 0.685 7.838 17.007 1.00 92.38 169 GLN A N 1
ATOM 1299 C CA . GLN A 1 169 ? -0.745 7.966 17.279 1.00 92.38 169 GLN A CA 1
ATOM 1300 C C . GLN A 1 169 ? -1.132 7.224 18.562 1.00 92.38 169 GLN A C 1
ATOM 1302 O O . GLN A 1 169 ? -1.765 6.174 18.520 1.00 92.38 169 GLN A O 1
ATOM 1307 N N . GLY A 1 170 ? -0.764 7.772 19.723 1.00 92.06 170 GLY A N 1
ATOM 1308 C CA . GLY A 1 170 ? -0.997 7.111 21.018 1.00 92.06 170 GLY A CA 1
ATOM 1309 C C . GLY A 1 170 ? -2.467 6.777 21.322 1.00 92.06 170 GLY A C 1
ATOM 1310 O O . GLY A 1 170 ? -2.741 5.848 22.080 1.00 92.06 170 GLY A O 1
ATOM 1311 N N . TRP A 1 171 ? -3.423 7.482 20.703 1.00 93.25 171 TRP A N 1
ATOM 1312 C CA . TRP A 1 171 ? -4.851 7.170 20.817 1.00 93.25 171 TRP A CA 1
ATOM 1313 C C . TRP A 1 171 ? -5.200 5.796 20.228 1.00 93.25 171 TRP A C 1
ATOM 1315 O O . TRP A 1 171 ? -6.085 5.129 20.756 1.00 93.25 171 TRP A O 1
ATOM 1325 N N . ALA A 1 172 ? -4.483 5.344 19.197 1.00 95.44 172 ALA A N 1
ATOM 1326 C CA . ALA A 1 172 ? -4.734 4.082 18.510 1.00 95.44 172 ALA A CA 1
ATOM 1327 C C . ALA A 1 172 ? -4.153 2.862 19.246 1.00 95.44 172 ALA A C 1
ATOM 1329 O O . ALA A 1 172 ? -4.413 1.728 18.853 1.00 95.44 172 ALA A O 1
ATOM 1330 N N . GLY A 1 173 ? -3.364 3.074 20.301 1.00 94.56 173 GLY A N 1
ATOM 1331 C CA . GLY A 1 173 ? -2.591 2.031 20.973 1.00 94.56 173 GLY A CA 1
ATOM 1332 C C . GLY A 1 173 ? -1.109 2.072 20.584 1.00 94.56 173 GLY A C 1
ATOM 1333 O O . GLY A 1 173 ? -0.622 3.110 20.134 1.00 94.56 173 GLY A O 1
ATOM 1334 N N . PRO A 1 174 ? -0.351 0.977 20.782 1.00 94.88 174 PRO A N 1
ATOM 1335 C CA . PRO A 1 174 ? 1.090 0.966 20.515 1.00 94.88 174 PRO A CA 1
ATOM 1336 C C . PRO A 1 174 ? 1.421 1.131 19.026 1.00 94.88 174 PRO A C 1
ATOM 1338 O O . PRO A 1 174 ? 2.512 1.587 18.680 1.00 94.88 174 PRO A O 1
ATOM 1341 N N . GLN A 1 175 ? 0.501 0.725 18.148 1.00 96.12 175 GLN A N 1
ATOM 1342 C CA . GLN A 1 175 ? 0.651 0.763 16.701 1.00 96.12 175 GLN A CA 1
ATOM 1343 C C . GLN A 1 175 ? -0.701 1.057 16.055 1.00 96.12 175 GLN A C 1
ATOM 1345 O O . GLN A 1 175 ? -1.656 0.308 16.246 1.00 96.12 175 GLN A O 1
ATOM 1350 N N . LEU A 1 176 ? -0.752 2.113 15.250 1.00 97.56 176 LEU A N 1
ATOM 1351 C CA . LEU A 1 176 ? -1.781 2.298 14.240 1.00 97.56 176 LEU A CA 1
ATOM 1352 C C . LEU A 1 176 ? -1.320 1.585 12.969 1.00 97.56 176 LEU A C 1
ATOM 1354 O O . LEU A 1 176 ? -0.317 1.977 12.361 1.00 97.56 176 LEU A O 1
ATOM 1358 N N . VAL A 1 177 ? -2.035 0.535 12.576 1.00 98.38 177 VAL A N 1
ATOM 1359 C CA . VAL A 1 177 ? -1.769 -0.172 11.320 1.00 98.38 177 VAL A CA 1
ATOM 1360 C C . VAL A 1 177 ? -2.537 0.529 10.210 1.00 98.38 177 VAL A C 1
ATOM 1362 O O . VAL A 1 177 ? -3.704 0.876 10.392 1.00 98.38 177 VAL A O 1
ATOM 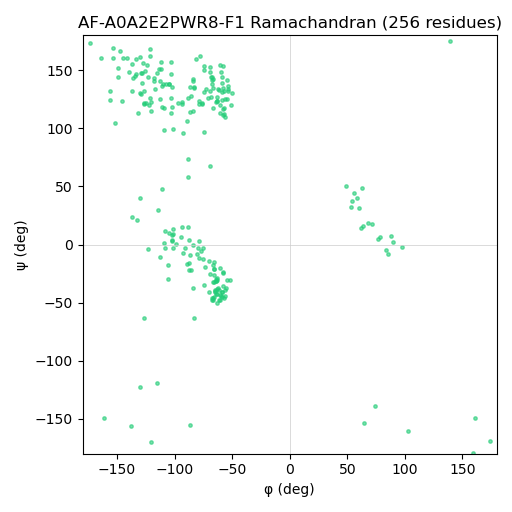1365 N N . LYS A 1 178 ? -1.896 0.744 9.061 1.00 97.50 178 LYS A N 1
ATOM 1366 C CA . LYS A 1 178 ? -2.544 1.281 7.863 1.00 97.50 178 LYS A CA 1
ATOM 1367 C C . LYS A 1 178 ? -2.253 0.380 6.672 1.00 97.50 178 LYS A C 1
ATOM 1369 O O . LYS A 1 178 ? -1.122 -0.075 6.512 1.00 97.50 178 LYS A O 1
ATOM 1374 N N . VAL A 1 179 ? -3.251 0.141 5.832 1.00 96.38 179 VAL A N 1
ATOM 1375 C CA . VAL A 1 179 ? -3.079 -0.549 4.546 1.00 96.38 179 VAL A CA 1
ATOM 1376 C C . VAL A 1 179 ? -3.304 0.489 3.461 1.00 96.38 179 VAL A C 1
ATOM 1378 O O . VAL A 1 179 ? -4.388 1.059 3.403 1.00 96.38 179 VAL A O 1
ATOM 1381 N N . THR A 1 180 ? -2.292 0.767 2.638 1.00 92.19 180 THR A N 1
ATOM 1382 C CA . THR A 1 180 ? -2.371 1.783 1.576 1.00 92.19 180 THR A CA 1
ATOM 1383 C C . THR A 1 180 ? -2.188 1.180 0.187 1.00 92.19 180 THR A C 1
ATOM 1385 O O . THR A 1 180 ? -1.361 0.284 -0.002 1.00 92.19 180 THR A O 1
ATOM 1388 N N . THR A 1 181 ? -2.918 1.696 -0.803 1.00 84.12 181 THR A N 1
ATOM 1389 C CA . THR A 1 181 ? -2.659 1.406 -2.224 1.00 84.12 181 THR A CA 1
ATOM 1390 C C . THR A 1 181 ? -1.502 2.236 -2.800 1.00 84.12 181 THR A C 1
ATOM 1392 O O . THR A 1 181 ? -1.114 2.034 -3.947 1.00 84.12 181 THR A O 1
ATOM 1395 N N . GLY A 1 182 ? -0.917 3.146 -2.011 1.00 77.00 182 GLY A N 1
ATOM 1396 C CA . GLY A 1 182 ? 0.187 4.015 -2.413 1.00 77.00 182 GLY A CA 1
ATOM 1397 C C . GLY A 1 182 ? 0.058 5.457 -1.896 1.00 77.00 182 GLY A C 1
ATOM 1398 O O . GLY A 1 182 ? -0.957 5.836 -1.304 1.00 77.00 182 GLY A O 1
ATOM 1399 N N . PRO A 1 183 ? 1.073 6.304 -2.125 1.00 74.19 183 PRO A N 1
ATOM 1400 C CA . PRO A 1 183 ? 1.051 7.695 -1.677 1.00 74.19 183 PRO A CA 1
ATOM 1401 C C . PRO A 1 183 ? -0.164 8.464 -2.214 1.00 74.19 183 PRO A C 1
ATOM 1403 O O . PRO A 1 183 ? -0.445 8.419 -3.409 1.00 74.19 183 PRO A O 1
ATOM 1406 N N . GLY A 1 184 ? -0.872 9.187 -1.341 1.00 74.25 184 GLY A N 1
ATOM 1407 C CA . GLY A 1 184 ? -2.013 10.020 -1.742 1.00 74.25 184 GLY A CA 1
ATOM 1408 C C . GLY A 1 184 ? -3.243 9.244 -2.230 1.00 74.25 184 GLY A C 1
ATOM 1409 O O . GLY A 1 184 ? -4.074 9.818 -2.928 1.00 74.25 184 GLY A O 1
ATOM 1410 N N . SER A 1 185 ? -3.348 7.953 -1.905 1.00 84.56 185 SER A N 1
ATOM 1411 C CA . SER A 1 185 ? -4.406 7.062 -2.396 1.00 84.56 185 SER A CA 1
ATOM 1412 C C . SER A 1 185 ? -5.242 6.466 -1.256 1.00 84.56 185 SER A C 1
ATOM 1414 O O . SER A 1 185 ? -5.120 6.900 -0.107 1.00 84.56 185 SER A O 1
ATOM 1416 N N . LEU A 1 186 ? -6.097 5.489 -1.577 1.00 88.69 186 LEU A N 1
ATOM 1417 C CA . LEU A 1 186 ? -6.905 4.774 -0.599 1.00 88.69 186 LEU A CA 1
ATOM 1418 C C . LEU A 1 186 ? -6.014 4.187 0.500 1.00 88.69 186 LEU A C 1
ATOM 1420 O O . LEU A 1 186 ? -5.085 3.415 0.240 1.00 88.69 186 LEU A O 1
ATOM 1424 N N . THR A 1 187 ? -6.349 4.528 1.737 1.00 93.75 187 THR A N 1
ATOM 1425 C CA . THR A 1 187 ? -5.726 3.976 2.928 1.00 93.75 187 THR A CA 1
ATOM 1426 C C . THR A 1 187 ? -6.789 3.652 3.965 1.00 93.75 187 THR A C 1
ATOM 1428 O O . THR A 1 187 ? -7.635 4.482 4.292 1.00 93.75 187 THR A O 1
ATOM 1431 N N . THR A 1 188 ? -6.720 2.450 4.526 1.00 97.19 188 THR A N 1
ATOM 1432 C CA . THR A 1 188 ? -7.565 2.020 5.645 1.00 97.19 188 THR A CA 1
ATOM 1433 C C . THR A 1 188 ? -6.754 1.943 6.928 1.00 97.19 188 THR A C 1
ATOM 1435 O O . THR A 1 188 ? -5.596 1.525 6.899 1.00 97.19 188 THR A O 1
ATOM 1438 N N . TRP A 1 189 ? -7.318 2.414 8.039 1.00 97.81 189 TRP A N 1
ATOM 1439 C CA . TRP A 1 189 ? -6.637 2.504 9.337 1.00 97.81 189 TRP A CA 1
ATOM 1440 C C . TRP A 1 189 ? -7.269 1.527 10.327 1.00 97.81 189 TRP A C 1
ATOM 1442 O O . TRP A 1 189 ? -8.488 1.372 10.349 1.00 97.81 189 TRP A O 1
ATOM 1452 N N . TYR A 1 190 ? -6.440 0.884 11.150 1.00 98.38 190 TYR A N 1
ATOM 1453 C CA . TYR A 1 190 ? -6.837 -0.153 12.102 1.00 98.38 190 TYR A CA 1
ATOM 1454 C C . TYR A 1 190 ? -6.212 0.158 13.464 1.00 98.38 190 TYR A C 1
ATOM 1456 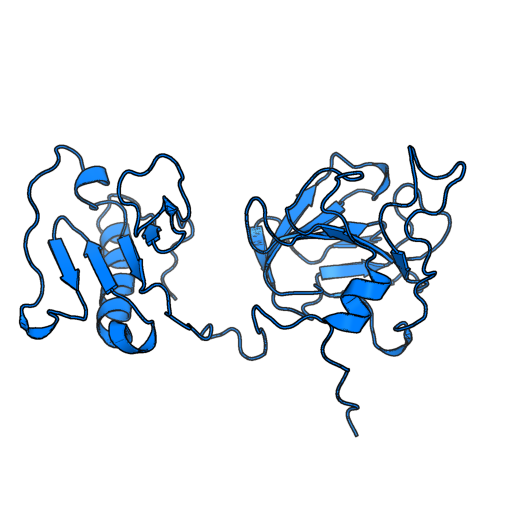O O . TYR A 1 190 ? -4.987 0.125 13.622 1.00 98.38 190 TYR A O 1
ATOM 1464 N N . ALA A 1 191 ? -7.058 0.477 14.440 1.00 97.81 191 ALA A N 1
ATOM 1465 C CA . ALA A 1 191 ? -6.651 0.936 15.764 1.00 97.81 191 ALA A CA 1
ATOM 1466 C C . ALA A 1 191 ? -7.177 0.033 16.894 1.00 97.81 191 ALA A C 1
ATOM 1468 O O . ALA A 1 191 ? -8.014 -0.851 16.698 1.00 97.81 191 ALA A O 1
ATOM 1469 N N . HIS A 1 192 ? -6.644 0.263 18.093 1.00 97.75 192 HIS A N 1
ATOM 1470 C CA . HIS A 1 192 ? -6.921 -0.443 19.347 1.00 97.75 192 HIS A CA 1
ATOM 1471 C C . HIS A 1 192 ? -6.540 -1.930 19.357 1.00 97.75 192 HIS A C 1
ATOM 1473 O O . HIS A 1 192 ? -6.955 -2.673 20.247 1.00 97.75 192 HIS A O 1
ATOM 1479 N N . MET A 1 193 ? -5.726 -2.378 18.400 1.00 98.06 193 MET A N 1
ATOM 1480 C CA . MET A 1 193 ? -5.294 -3.771 18.271 1.00 98.06 193 MET A CA 1
ATOM 1481 C C . MET A 1 193 ? -4.372 -4.189 19.428 1.00 98.06 193 MET A C 1
ATOM 1483 O O . MET A 1 193 ? -3.476 -3.444 19.818 1.00 98.06 193 MET A O 1
ATOM 1487 N N . GLN A 1 194 ? -4.561 -5.404 19.957 1.00 97.50 194 GLN A N 1
ATOM 1488 C CA . GLN A 1 194 ? -3.690 -5.969 21.007 1.00 97.50 194 GLN A CA 1
ATOM 1489 C C . GLN A 1 194 ? -2.450 -6.666 20.434 1.00 97.50 194 GLN A C 1
ATOM 1491 O O . GLN A 1 194 ? -1.470 -6.899 21.139 1.00 97.50 194 GLN A O 1
ATOM 1496 N N . SER A 1 195 ? -2.514 -7.068 19.165 1.00 97.44 195 SER A N 1
ATOM 1497 C CA . SER A 1 195 ? -1.413 -7.709 18.457 1.00 97.44 195 SER A CA 1
ATOM 1498 C C . SER A 1 195 ? -1.481 -7.369 16.975 1.00 97.44 195 SER A C 1
ATOM 1500 O O . SER A 1 195 ? -2.565 -7.263 16.400 1.00 97.44 195 SER A O 1
ATOM 1502 N N . VAL A 1 196 ? -0.307 -7.209 16.370 1.00 97.88 196 VAL A N 1
ATOM 1503 C CA . VAL A 1 196 ? -0.112 -6.965 14.939 1.00 97.88 196 VAL A CA 1
ATOM 1504 C C . VAL A 1 196 ? 0.755 -8.102 14.406 1.00 97.88 196 VAL A C 1
ATOM 1506 O O . VAL A 1 196 ? 1.809 -8.391 14.973 1.00 97.88 196 VAL A O 1
ATOM 1509 N N . SER A 1 197 ? 0.292 -8.788 13.361 1.00 94.75 197 SER A N 1
ATOM 1510 C CA . SER A 1 197 ? 0.960 -9.966 12.777 1.00 94.75 197 SER A CA 1
ATOM 1511 C C . SER A 1 197 ? 1.726 -9.662 11.489 1.00 94.75 197 SER A C 1
ATOM 1513 O O . SER A 1 197 ? 2.267 -10.575 10.871 1.00 94.75 197 SER A O 1
ATOM 1515 N N . VAL A 1 198 ? 1.774 -8.391 11.089 1.00 95.94 198 VAL A N 1
ATOM 1516 C CA . VAL A 1 198 ? 2.406 -7.904 9.858 1.00 95.94 198 VAL A CA 1
ATOM 1517 C C . VAL A 1 198 ? 3.494 -6.877 10.151 1.00 95.94 198 VAL A C 1
ATOM 1519 O O . VAL A 1 198 ? 3.560 -6.304 11.238 1.00 95.94 198 VAL A O 1
ATOM 1522 N N . SER A 1 199 ? 4.373 -6.647 9.179 1.00 91.88 199 SER A N 1
ATOM 1523 C CA . SER A 1 199 ? 5.490 -5.699 9.298 1.00 91.88 199 SER A CA 1
ATOM 1524 C C . SER A 1 199 ? 5.338 -4.501 8.363 1.00 91.88 199 SER A C 1
ATOM 1526 O O . SER A 1 199 ? 4.783 -4.619 7.276 1.00 91.88 199 SER A O 1
ATOM 1528 N N . ARG A 1 200 ? 5.890 -3.341 8.746 1.00 92.19 200 ARG A N 1
ATOM 1529 C CA . ARG A 1 200 ? 5.963 -2.160 7.867 1.00 92.19 200 ARG A CA 1
ATOM 1530 C C . ARG A 1 200 ? 6.623 -2.528 6.530 1.00 92.19 200 ARG A C 1
ATOM 1532 O O . ARG A 1 200 ? 7.693 -3.132 6.523 1.00 92.19 200 ARG A O 1
ATOM 1539 N N . GLY A 1 201 ? 6.006 -2.128 5.421 1.00 84.12 201 GLY A N 1
ATOM 1540 C CA . GLY A 1 201 ? 6.448 -2.418 4.056 1.00 84.12 201 GLY A CA 1
ATOM 1541 C C . GLY A 1 201 ? 6.001 -3.779 3.514 1.00 84.12 201 GLY A C 1
ATOM 1542 O O . GLY A 1 201 ? 6.245 -4.061 2.346 1.00 84.12 201 GLY A O 1
ATOM 1543 N N . GLN A 1 202 ? 5.348 -4.621 4.323 1.00 85.50 202 GLN A N 1
ATOM 1544 C CA . GLN A 1 202 ? 4.750 -5.867 3.847 1.00 85.50 202 GLN A CA 1
ATOM 1545 C C . GLN A 1 202 ? 3.588 -5.564 2.897 1.00 85.50 202 GLN A C 1
ATOM 1547 O O . GLN A 1 202 ? 2.740 -4.731 3.209 1.00 85.50 202 GLN A O 1
ATOM 1552 N N . THR A 1 203 ? 3.527 -6.260 1.765 1.00 85.50 203 THR A N 1
ATOM 1553 C CA . THR A 1 203 ? 2.330 -6.291 0.918 1.00 85.50 203 THR A CA 1
ATOM 1554 C C . THR A 1 203 ? 1.363 -7.338 1.457 1.00 85.50 203 THR A C 1
ATOM 1556 O O . THR A 1 203 ? 1.794 -8.438 1.796 1.00 85.50 203 THR A O 1
ATOM 1559 N N . VAL A 1 204 ? 0.081 -6.992 1.529 1.00 85.69 204 VAL A N 1
ATOM 1560 C CA . VAL A 1 204 ? -1.001 -7.872 1.984 1.00 85.69 204 VAL A CA 1
ATOM 1561 C C . VAL A 1 204 ? -2.104 -7.955 0.935 1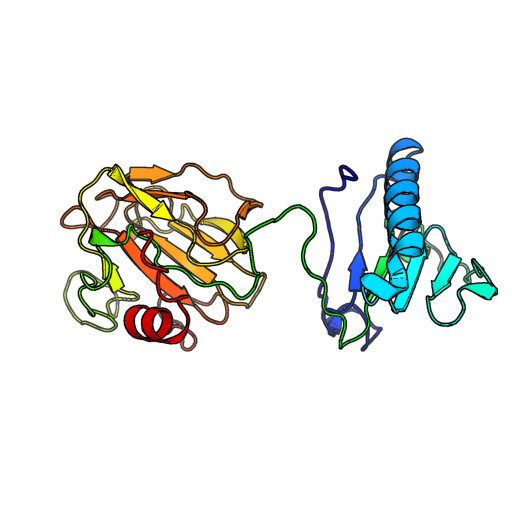.00 85.69 204 VAL A C 1
ATOM 1563 O O . VAL A 1 204 ? -2.340 -6.992 0.200 1.00 85.69 204 VAL A O 1
ATOM 1566 N N . ALA A 1 205 ? -2.782 -9.096 0.874 1.00 86.56 205 ALA A N 1
ATOM 1567 C CA . ALA A 1 205 ? -4.015 -9.270 0.110 1.00 86.56 205 ALA A CA 1
ATOM 1568 C C . ALA A 1 205 ? -5.242 -8.740 0.874 1.00 86.56 205 ALA A C 1
ATOM 1570 O O . ALA A 1 205 ? -5.234 -8.651 2.104 1.00 86.56 205 ALA A O 1
ATOM 1571 N N . ALA A 1 206 ? -6.333 -8.451 0.156 1.00 88.62 206 ALA A N 1
ATOM 1572 C CA . ALA A 1 206 ? -7.639 -8.286 0.791 1.00 88.62 206 ALA A CA 1
ATOM 1573 C C . ALA A 1 206 ? -8.003 -9.576 1.550 1.00 88.62 206 ALA A C 1
ATOM 1575 O O . ALA A 1 206 ? -7.796 -10.681 1.053 1.00 88.62 206 ALA A O 1
ATOM 1576 N N . GLY A 1 207 ? -8.498 -9.449 2.778 1.00 90.81 207 GLY A N 1
ATOM 1577 C CA . GLY A 1 207 ? -8.821 -10.595 3.629 1.00 90.81 207 GLY A CA 1
ATOM 1578 C C . GLY A 1 207 ? -7.614 -11.277 4.273 1.00 90.81 207 GLY A C 1
ATOM 1579 O O . GLY A 1 207 ? -7.790 -12.284 4.958 1.00 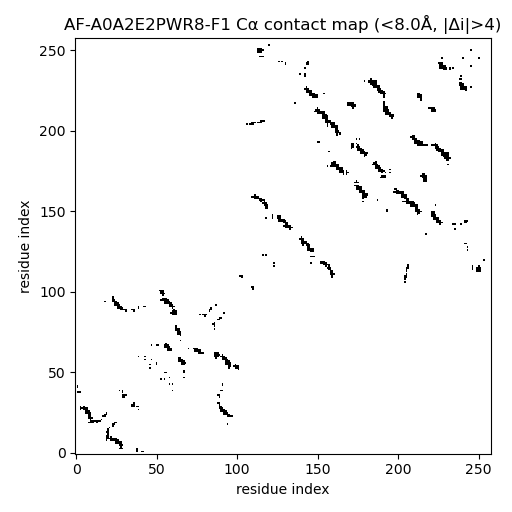90.81 207 GLY A O 1
ATOM 1580 N N . GLU A 1 208 ? -6.398 -10.749 4.116 1.00 93.50 208 GLU A N 1
ATOM 1581 C CA . GLU A 1 208 ? -5.230 -11.271 4.824 1.00 93.50 208 GLU A CA 1
ATOM 1582 C C . GLU A 1 208 ? -5.277 -10.889 6.318 1.00 93.50 208 GLU A C 1
ATOM 1584 O O . GLU A 1 208 ? -5.566 -9.733 6.643 1.00 93.50 208 GLU A O 1
ATOM 1589 N N . PRO A 1 209 ? -5.008 -11.818 7.258 1.00 96.81 209 PRO A N 1
ATOM 1590 C CA . PRO A 1 209 ? -4.928 -11.497 8.683 1.00 96.81 209 PRO A CA 1
ATOM 1591 C C . PRO A 1 209 ? -3.787 -10.520 9.005 1.00 96.81 209 PRO A C 1
ATOM 1593 O O . PRO A 1 209 ? -2.617 -10.825 8.773 1.00 96.81 209 PRO A O 1
ATOM 1596 N N . ILE A 1 210 ? -4.109 -9.386 9.632 1.00 98.06 210 ILE A N 1
ATOM 1597 C CA . ILE A 1 210 ? -3.126 -8.349 10.008 1.00 98.06 210 ILE A CA 1
ATOM 1598 C C . ILE A 1 210 ? -2.920 -8.195 11.519 1.00 98.06 210 ILE A C 1
ATOM 1600 O O . ILE A 1 210 ? -1.977 -7.536 11.962 1.00 98.06 210 ILE A O 1
ATOM 1604 N N . GLY A 1 211 ? -3.768 -8.825 12.330 1.00 98.00 211 GLY A N 1
ATOM 1605 C CA . GLY A 1 211 ? -3.589 -8.883 13.776 1.00 98.00 211 GLY A CA 1
ATOM 1606 C C . GLY A 1 211 ? -4.875 -9.226 14.509 1.00 98.00 211 GLY A C 1
ATOM 1607 O O . GLY A 1 211 ? -5.717 -9.963 13.990 1.00 98.00 211 GLY A O 1
ATOM 1608 N N . GLN A 1 212 ? -5.024 -8.718 15.731 1.00 98.44 212 GLN A N 1
ATOM 1609 C CA . GLN A 1 212 ? -6.179 -9.015 16.575 1.00 98.44 212 GLN A CA 1
ATOM 1610 C C . GLN A 1 212 ? -6.741 -7.783 17.276 1.00 98.44 212 GLN A C 1
ATOM 1612 O O . GLN A 1 212 ? -6.004 -6.930 17.777 1.00 98.44 212 GLN A O 1
ATOM 1617 N N . VAL A 1 213 ? -8.068 -7.765 17.383 1.00 98.38 213 VAL A N 1
ATOM 1618 C CA . VAL A 1 213 ? -8.842 -6.796 18.157 1.00 98.38 213 VAL A CA 1
ATOM 1619 C C . VAL A 1 213 ? -8.327 -6.745 19.587 1.00 98.38 213 VAL A C 1
ATOM 1621 O O . VAL A 1 213 ? -8.088 -7.784 20.208 1.00 98.38 213 VAL A O 1
ATOM 1624 N N . GLY A 1 214 ? -8.196 -5.536 20.114 1.00 97.50 214 GLY A N 1
ATOM 1625 C CA . GLY A 1 214 ? -7.793 -5.284 21.485 1.00 97.50 214 GLY A CA 1
ATOM 1626 C C . GLY A 1 214 ? -8.615 -4.170 22.116 1.00 97.50 214 GLY A C 1
ATOM 1627 O O . GLY A 1 214 ? -9.750 -3.900 21.722 1.00 97.50 214 GLY A O 1
ATOM 1628 N N . LYS A 1 215 ? -8.016 -3.550 23.129 1.00 96.38 215 LYS A N 1
ATOM 1629 C CA . LYS A 1 215 ? -8.529 -2.373 23.842 1.00 96.38 215 LYS A CA 1
ATOM 1630 C C . LYS A 1 215 ? -7.415 -1.351 24.105 1.00 96.38 215 LYS A C 1
ATOM 1632 O O . LYS A 1 215 ? -7.464 -0.625 25.093 1.00 96.38 215 LYS A O 1
ATOM 1637 N N . GLU A 1 216 ? -6.364 -1.390 23.290 1.00 95.69 216 GLU A N 1
ATOM 1638 C CA . GLU A 1 216 ? -5.169 -0.574 23.499 1.00 95.69 216 GLU A CA 1
ATOM 1639 C C . GLU A 1 216 ? -5.425 0.896 23.139 1.00 95.69 216 GLU A C 1
ATOM 1641 O O . GLU A 1 216 ? -6.263 1.208 22.294 1.00 95.69 216 GLU A O 1
ATOM 1646 N N . GLY A 1 217 ? -4.683 1.814 23.758 1.00 91.94 217 GLY A N 1
ATOM 1647 C CA . GLY A 1 217 ? -4.847 3.251 23.523 1.00 91.94 217 GLY A CA 1
ATOM 1648 C C . GLY A 1 217 ? -6.103 3.819 24.186 1.00 91.94 217 GLY A C 1
ATOM 1649 O O . GLY A 1 217 ? -6.425 3.483 25.326 1.00 91.94 217 GLY A O 1
ATOM 1650 N N . ASN A 1 218 ? -6.804 4.708 23.486 1.00 87.81 218 ASN A N 1
ATOM 1651 C CA . ASN A 1 218 ? -7.988 5.402 23.991 1.00 87.81 218 ASN A CA 1
ATOM 1652 C C . ASN A 1 218 ? -9.282 4.609 23.715 1.00 87.81 218 ASN A C 1
ATOM 1654 O O . ASN A 1 218 ? -10.181 5.091 23.032 1.00 87.81 218 ASN A O 1
ATOM 1658 N N . GLY A 1 219 ? -9.361 3.374 24.220 1.00 79.50 219 GLY A N 1
ATOM 1659 C CA . GLY A 1 219 ? -10.520 2.490 24.062 1.00 79.50 219 GLY A CA 1
ATOM 1660 C C . GLY A 1 219 ? -11.191 2.141 25.396 1.00 79.50 219 GLY A C 1
ATOM 1661 O O . GLY A 1 219 ? -10.530 1.750 26.354 1.00 79.50 219 GLY A O 1
ATOM 1662 N N . SER A 1 220 ? -12.524 2.230 25.469 1.00 81.75 220 SER A N 1
ATOM 1663 C CA . SER A 1 220 ? -13.305 1.918 26.687 1.00 81.75 220 SER A CA 1
ATOM 1664 C C . SER A 1 220 ? -13.682 0.435 26.839 1.00 81.75 220 SER A C 1
ATOM 1666 O O . SER A 1 220 ? -14.164 0.009 27.889 1.00 81.75 220 SER A O 1
ATOM 1668 N N . GLY A 1 221 ? -13.443 -0.372 25.804 1.00 90.94 221 GLY A N 1
ATOM 1669 C CA . GLY A 1 221 ? -13.705 -1.810 25.758 1.00 90.94 221 GLY A CA 1
ATOM 1670 C C . GLY A 1 221 ? -13.147 -2.425 24.476 1.00 90.94 221 GLY A C 1
ATOM 1671 O O . GLY A 1 221 ? -12.671 -1.698 23.607 1.00 90.94 221 GLY A O 1
ATOM 1672 N N . CYS A 1 222 ? -13.192 -3.754 24.349 1.00 96.25 222 CYS A N 1
ATOM 1673 C CA . CYS A 1 222 ? -12.686 -4.420 23.147 1.00 96.25 222 CYS A CA 1
ATOM 1674 C C . CYS A 1 222 ? -13.514 -4.026 21.914 1.00 96.25 222 CYS A C 1
ATOM 1676 O O . CYS A 1 222 ? -14.735 -4.213 21.911 1.00 96.25 222 CYS A O 1
ATOM 1678 N N . HIS A 1 223 ? -12.852 -3.476 20.898 1.00 96.75 223 HIS A N 1
ATOM 1679 C CA . HIS A 1 223 ? -13.426 -3.157 19.590 1.00 96.75 223 HIS A CA 1
ATOM 1680 C C . HIS A 1 223 ? -12.306 -2.919 18.570 1.00 96.75 223 HIS A C 1
ATOM 1682 O O . HIS A 1 223 ? -11.163 -2.662 18.948 1.00 96.75 223 HIS A O 1
ATOM 1688 N N . LEU A 1 224 ? -12.636 -3.010 17.282 1.00 97.81 224 LEU A N 1
ATOM 1689 C CA . LEU A 1 224 ? -11.779 -2.491 16.218 1.00 97.81 224 LEU A CA 1
ATOM 1690 C C . LEU A 1 224 ? -12.285 -1.106 15.835 1.00 97.81 224 LEU A C 1
ATOM 1692 O O . LEU A 1 224 ? -13.433 -0.990 15.406 1.00 97.81 224 LEU A O 1
ATOM 1696 N N . HIS A 1 225 ? -11.429 -0.099 15.945 1.00 97.62 225 HIS A N 1
ATOM 1697 C CA . HIS A 1 225 ? -11.672 1.184 15.302 1.00 97.62 225 HIS A CA 1
ATOM 1698 C C . HIS A 1 225 ? -11.099 1.145 13.885 1.00 97.62 225 HIS A C 1
ATOM 1700 O O . HIS A 1 225 ? -9.934 0.774 13.695 1.00 97.62 225 HIS A O 1
ATOM 1706 N N . PHE A 1 226 ? -11.938 1.469 12.906 1.00 98.06 226 PHE A N 1
ATOM 1707 C CA . PHE A 1 226 ? -11.629 1.365 11.487 1.00 98.06 226 PHE A CA 1
ATOM 1708 C C . PHE A 1 226 ? -11.944 2.680 10.776 1.00 98.06 226 PHE A C 1
ATOM 1710 O O . PHE A 1 226 ? -13.058 3.188 10.900 1.00 98.06 226 PHE A O 1
ATOM 1717 N N . GLU A 1 227 ? -10.990 3.199 10.005 1.00 97.50 227 GLU A N 1
ATOM 1718 C CA . GLU A 1 227 ? -11.165 4.422 9.210 1.00 97.50 227 GLU A CA 1
ATOM 1719 C C . GLU A 1 227 ? -10.862 4.173 7.729 1.00 97.50 227 GLU A C 1
ATOM 1721 O O . GLU A 1 227 ? -10.063 3.296 7.384 1.00 97.50 227 GLU A O 1
ATOM 1726 N N . VAL A 1 228 ? -11.464 4.984 6.856 1.00 96.12 228 VAL A N 1
ATOM 1727 C CA . VAL A 1 228 ? -11.249 4.957 5.403 1.00 96.12 228 VAL A CA 1
ATOM 1728 C C . VAL A 1 228 ? -10.864 6.355 4.924 1.00 96.12 228 VAL A C 1
ATOM 1730 O O . VAL A 1 228 ? -11.623 7.314 5.076 1.00 96.12 228 VAL A O 1
ATOM 1733 N N . HIS A 1 229 ? -9.692 6.451 4.302 1.00 94.12 229 HIS A N 1
ATOM 1734 C CA . HIS A 1 229 ? -9.095 7.687 3.800 1.00 94.12 229 HIS A CA 1
ATOM 1735 C C . HIS A 1 229 ? -8.872 7.561 2.297 1.00 94.12 229 HIS A C 1
ATOM 1737 O O . HIS A 1 229 ? -8.042 6.759 1.877 1.00 94.12 229 HIS A O 1
ATOM 1743 N N . LEU A 1 230 ? -9.555 8.349 1.462 1.00 86.25 230 LEU A N 1
ATOM 1744 C CA . LEU A 1 230 ? -9.443 8.196 0.000 1.00 86.25 230 LEU A CA 1
ATOM 1745 C C . LEU A 1 230 ? -8.114 8.706 -0.579 1.00 86.25 230 LEU A C 1
ATOM 1747 O O . LEU A 1 230 ? -7.749 8.329 -1.692 1.00 86.25 230 LEU A O 1
ATOM 1751 N N . LYS A 1 231 ? -7.401 9.566 0.158 1.00 83.50 231 LYS A N 1
ATOM 1752 C CA . LYS A 1 231 ? -6.128 10.170 -0.274 1.00 83.50 231 LYS A CA 1
ATOM 1753 C C . LYS A 1 231 ? -5.015 10.116 0.777 1.00 83.50 231 LYS A C 1
ATOM 1755 O O . LYS A 1 231 ? -4.081 10.910 0.716 1.00 83.50 231 LYS A O 1
ATOM 1760 N N . ASN A 1 232 ? -5.114 9.209 1.752 1.00 76.56 232 ASN A N 1
ATOM 1761 C CA . ASN A 1 232 ? -4.166 9.078 2.870 1.00 76.56 232 ASN A CA 1
ATOM 1762 C C . ASN A 1 232 ? -3.851 10.421 3.569 1.00 76.56 232 ASN A C 1
ATOM 1764 O O . ASN A 1 232 ? -2.692 10.821 3.697 1.00 76.56 232 ASN A O 1
ATOM 1768 N N . GLY A 1 233 ? -4.908 11.151 3.937 1.00 73.75 233 GLY A N 1
ATOM 1769 C CA . GLY A 1 233 ? -4.828 12.492 4.512 1.00 73.75 233 GLY A CA 1
ATOM 1770 C C . GLY A 1 233 ? -4.642 12.507 6.033 1.00 73.75 233 GLY A C 1
ATOM 1771 O O . GLY A 1 233 ? -4.104 11.582 6.641 1.00 73.75 233 GLY A O 1
ATOM 1772 N N . SER A 1 234 ? -5.069 13.600 6.664 1.00 85.88 234 SER A N 1
ATOM 1773 C CA . SER A 1 234 ? -5.107 13.711 8.125 1.00 85.88 234 SER A CA 1
ATOM 1774 C C . SER A 1 234 ? -6.312 12.971 8.719 1.00 85.88 234 SER A C 1
ATOM 1776 O O . SER A 1 234 ? -7.302 12.721 8.038 1.00 85.88 234 SER A O 1
ATOM 1778 N N . ILE A 1 235 ? -6.265 12.688 10.025 1.00 85.62 235 ILE A N 1
ATOM 1779 C CA . ILE A 1 235 ? -7.362 12.048 10.779 1.00 85.62 235 ILE A CA 1
ATOM 1780 C C . ILE A 1 235 ? -8.718 12.780 10.651 1.00 85.62 235 ILE A C 1
ATOM 1782 O O . ILE A 1 235 ? -9.765 12.144 10.640 1.00 85.62 235 ILE A O 1
ATOM 1786 N N . TYR A 1 236 ? -8.699 14.105 10.469 1.00 87.69 236 TYR A N 1
ATOM 1787 C CA . TYR A 1 236 ? -9.886 14.946 10.229 1.00 87.69 236 TYR A CA 1
ATOM 1788 C C . TYR A 1 236 ? -9.875 15.567 8.822 1.00 87.69 236 TYR A C 1
ATOM 1790 O O . TYR A 1 236 ? -10.336 16.688 8.606 1.00 87.69 236 TYR A O 1
ATOM 1798 N N . GLY A 1 237 ? -9.265 14.870 7.864 1.00 86.19 237 GLY A N 1
ATOM 1799 C CA . GLY A 1 237 ? -9.131 15.322 6.487 1.00 86.19 237 GLY A CA 1
ATOM 1800 C C . GLY A 1 237 ? -10.471 15.342 5.740 1.00 86.19 237 GLY A C 1
ATOM 1801 O O . GLY A 1 237 ? -11.363 14.547 6.034 1.00 86.19 237 GLY A O 1
ATOM 1802 N N . PRO A 1 238 ? -10.621 16.215 4.727 1.00 84.25 238 PRO A N 1
ATOM 1803 C CA . PRO A 1 238 ? -11.854 16.316 3.941 1.00 84.25 238 PRO A CA 1
ATOM 1804 C C . PRO A 1 238 ? -12.101 15.111 3.017 1.00 84.25 238 PRO A C 1
ATOM 1806 O O . PRO A 1 238 ? -13.199 14.972 2.488 1.00 84.25 238 PRO A O 1
ATOM 1809 N N . ASP A 1 239 ? -11.090 14.264 2.798 1.00 83.81 239 ASP A N 1
ATOM 1810 C CA . ASP A 1 239 ? -11.159 13.072 1.941 1.00 83.81 239 ASP A CA 1
ATOM 1811 C C . ASP A 1 239 ? -11.493 11.786 2.730 1.00 83.81 239 ASP A C 1
ATOM 1813 O O . ASP A 1 239 ? -11.434 10.681 2.179 1.00 83.81 239 ASP A O 1
ATOM 1817 N N . ASN A 1 240 ? -11.812 11.913 4.020 1.00 91.25 240 ASN A N 1
ATOM 1818 C CA . ASN A 1 240 ? -12.201 10.795 4.872 1.00 91.25 240 ASN A CA 1
ATOM 1819 C C . ASN A 1 240 ? -13.699 10.530 4.678 1.00 91.25 240 ASN A C 1
ATOM 1821 O O . ASN A 1 240 ? -14.488 11.462 4.501 1.00 91.25 240 ASN A O 1
ATOM 1825 N N . VAL A 1 241 ? -14.102 9.262 4.691 1.00 92.56 241 VAL A N 1
ATOM 1826 C CA . VAL A 1 241 ? -15.488 8.854 4.405 1.00 92.56 241 VAL A CA 1
ATOM 1827 C C . VAL A 1 241 ? -16.037 7.961 5.507 1.00 92.56 241 VAL A C 1
ATOM 1829 O O . VAL A 1 241 ? -15.266 7.286 6.183 1.00 92.56 241 VAL A O 1
ATOM 1832 N N . ASP A 1 242 ? -17.369 7.913 5.645 1.00 95.56 242 ASP A N 1
ATOM 1833 C CA . ASP A 1 242 ? -18.044 6.976 6.552 1.00 95.56 242 ASP A CA 1
ATOM 1834 C C . ASP A 1 242 ? -17.672 5.528 6.186 1.00 95.56 242 ASP A C 1
ATOM 1836 O O . ASP A 1 242 ? -18.114 5.026 5.141 1.00 95.56 242 ASP A O 1
ATOM 1840 N N . PRO A 1 243 ? -16.907 4.821 7.040 1.00 95.75 243 PRO A N 1
ATOM 1841 C CA . PRO A 1 243 ? -16.450 3.472 6.734 1.00 95.75 243 PRO A CA 1
ATOM 1842 C C . PRO A 1 243 ? -17.594 2.468 6.612 1.00 95.75 243 PRO A C 1
ATOM 1844 O O . PRO A 1 243 ? -17.487 1.497 5.866 1.00 95.75 243 PRO A O 1
ATOM 1847 N N . SER A 1 244 ? -18.694 2.691 7.332 1.00 93.88 244 SER A N 1
ATOM 1848 C CA . SER A 1 244 ? -19.865 1.807 7.337 1.00 93.88 244 SER A CA 1
ATOM 1849 C C . SER A 1 244 ? -20.554 1.838 5.973 1.00 93.88 244 SER A C 1
ATOM 1851 O O . SER A 1 244 ? -20.866 0.790 5.404 1.00 93.88 244 SER A O 1
ATOM 1853 N N . THR A 1 245 ? -20.744 3.046 5.434 1.00 92.38 245 THR A N 1
ATOM 1854 C CA . THR A 1 245 ? -21.286 3.269 4.088 1.00 92.38 245 THR A CA 1
ATOM 1855 C C . THR A 1 245 ? -20.318 2.757 3.023 1.00 92.38 245 THR A C 1
ATOM 1857 O O . THR A 1 245 ? -20.718 1.966 2.170 1.00 92.38 245 THR A O 1
ATOM 1860 N N . TRP A 1 246 ? -19.029 3.099 3.125 1.00 92.94 246 TRP A N 1
ATOM 1861 C CA . TRP A 1 246 ? -18.013 2.653 2.168 1.00 92.94 246 TRP A CA 1
ATOM 1862 C C . TRP A 1 246 ? -17.912 1.122 2.092 1.00 92.94 246 TRP A C 1
ATOM 1864 O O . TRP A 1 246 ? -17.910 0.561 0.997 1.00 92.94 246 TRP A O 1
ATOM 1874 N N . LEU A 1 247 ? -17.902 0.419 3.229 1.00 92.50 247 LEU A N 1
ATOM 1875 C CA . LEU A 1 247 ? -17.900 -1.047 3.251 1.00 92.50 247 LEU A CA 1
ATOM 1876 C C . LEU A 1 247 ? -19.187 -1.632 2.661 1.00 92.50 247 LEU A C 1
ATOM 1878 O O . LEU A 1 247 ? -19.120 -2.615 1.933 1.00 92.50 247 LEU A O 1
ATOM 1882 N N . ALA A 1 248 ? -20.354 -1.046 2.937 1.00 88.81 248 ALA A N 1
ATOM 1883 C CA . ALA A 1 248 ? -21.615 -1.531 2.376 1.00 88.81 248 ALA A CA 1
ATOM 1884 C C . ALA A 1 248 ? -21.673 -1.413 0.840 1.00 88.81 248 ALA A C 1
ATOM 1886 O O . ALA A 1 248 ? -22.328 -2.230 0.188 1.00 88.81 248 ALA A O 1
ATOM 1887 N N . GLU A 1 249 ? -21.001 -0.409 0.277 1.00 86.69 249 GLU A N 1
ATOM 1888 C CA . GLU A 1 249 ? -20.936 -0.155 -1.165 1.00 86.69 249 GLU A CA 1
ATOM 1889 C C . GLU A 1 249 ? -19.858 -0.982 -1.872 1.00 86.69 249 GLU A C 1
ATOM 1891 O O . GLU A 1 249 ? -20.083 -1.439 -2.992 1.00 86.69 249 GLU A O 1
ATOM 1896 N N . ASN A 1 250 ? -18.704 -1.178 -1.228 1.00 84.75 250 ASN A N 1
ATOM 1897 C CA . ASN A 1 250 ? -17.515 -1.730 -1.880 1.00 84.75 250 ASN A CA 1
ATOM 1898 C C . ASN A 1 250 ? -17.220 -3.177 -1.486 1.00 84.75 250 ASN A C 1
ATOM 1900 O O . ASN A 1 250 ? -16.651 -3.913 -2.292 1.00 84.75 250 ASN A O 1
ATOM 1904 N N . ALA A 1 251 ? -17.583 -3.612 -0.275 1.00 84.19 251 ALA A N 1
ATOM 1905 C CA . ALA A 1 251 ? -17.216 -4.945 0.176 1.00 84.19 251 ALA A CA 1
ATOM 1906 C C . ALA A 1 251 ? -17.956 -6.021 -0.626 1.00 84.19 251 ALA A C 1
ATOM 1908 O O . ALA A 1 251 ? -19.192 -6.047 -0.691 1.00 84.19 251 ALA A O 1
ATOM 1909 N N . SER A 1 252 ? -17.190 -6.957 -1.186 1.00 71.94 252 SER A N 1
ATOM 1910 C CA . SER A 1 252 ? -17.713 -8.177 -1.785 1.00 71.94 252 SER A CA 1
ATOM 1911 C C . SER A 1 252 ? -18.644 -8.845 -0.778 1.00 71.94 252 SER A C 1
ATOM 1913 O O . SER A 1 252 ? -18.247 -9.175 0.343 1.00 71.94 252 SER A O 1
ATOM 1915 N N . LYS A 1 253 ? -19.920 -9.025 -1.147 1.00 52.78 253 LYS A N 1
ATOM 1916 C CA . LYS A 1 253 ? -20.877 -9.720 -0.277 1.00 52.78 253 LYS A CA 1
ATOM 1917 C C . LYS A 1 253 ? -20.300 -11.104 0.024 1.00 52.78 253 LYS A C 1
ATOM 1919 O O . LYS A 1 253 ? -20.009 -11.821 -0.935 1.00 52.78 253 LYS A O 1
ATOM 1924 N N . PRO A 1 254 ? -20.151 -11.507 1.299 1.00 44.12 254 PRO A N 1
ATOM 1925 C CA . PRO A 1 254 ? -19.594 -12.810 1.615 1.00 44.12 254 PRO A CA 1
ATOM 1926 C C . PRO A 1 254 ? -20.442 -13.878 0.930 1.00 44.12 254 PRO A C 1
ATOM 1928 O O . PRO A 1 254 ? -21.641 -14.014 1.202 1.00 44.12 254 PRO A O 1
ATOM 1931 N N . THR A 1 255 ? -19.832 -14.624 0.011 1.00 35.25 255 THR A N 1
ATOM 1932 C CA . THR A 1 255 ? -20.438 -15.840 -0.516 1.00 35.25 255 THR A CA 1
ATOM 1933 C C . THR A 1 255 ? -20.629 -16.762 0.676 1.00 35.25 255 THR A C 1
ATOM 1935 O O . THR A 1 255 ? -19.656 -17.169 1.308 1.00 35.25 255 THR A O 1
ATOM 1938 N N . ARG A 1 256 ? -21.885 -17.036 1.043 1.00 28.39 256 ARG A N 1
ATOM 1939 C CA . ARG A 1 256 ? -22.195 -18.032 2.070 1.00 28.39 256 ARG A CA 1
ATOM 1940 C C . ARG A 1 256 ? -21.561 -19.351 1.637 1.00 28.39 256 ARG A C 1
ATOM 1942 O O . ARG A 1 256 ? -22.028 -19.951 0.673 1.00 28.39 256 ARG A O 1
ATOM 1949 N N . SER A 1 257 ? -20.516 -19.781 2.332 1.00 29.72 257 SER A N 1
ATOM 1950 C CA . SER A 1 257 ? -20.056 -21.162 2.252 1.00 29.72 257 SER A CA 1
ATOM 1951 C C . SER A 1 257 ? -21.205 -22.048 2.735 1.00 29.72 257 SER A C 1
ATOM 1953 O O . SER A 1 257 ? -21.720 -21.837 3.837 1.00 29.72 257 SER A O 1
ATOM 1955 N N . VAL A 1 258 ? -21.660 -22.939 1.854 1.00 31.89 258 VAL A N 1
ATOM 1956 C CA . VAL A 1 258 ? -22.687 -23.958 2.118 1.00 31.89 258 VAL A CA 1
ATOM 1957 C C . VAL A 1 258 ? -22.095 -25.066 2.977 1.00 31.89 258 VAL A C 1
ATOM 1959 O O . VAL A 1 258 ? -20.918 -25.412 2.732 1.00 31.89 258 VAL A O 1
#

Sequence (258 aa):
MFDIKTVGGYRESATDPNGHPAGLAADFMVPLTPAGKAQGDALVAYAQAHGRELGIDYIIWYQRIWSVARADEGWRRMEDRGSATANHLDHPHINVLPDAKVTPIGLDGASCDEVVYPVTAQYIGRDRKNWHETGPYWSEWHSGTDFSAPCGTTVYAAHAGTIEIDTSQGWAGPQLVKVTTGPGSLTTWYAHMQSVSVSRGQTVAAGEPIGQVGKEGNGSGCHLHFEVHLKNGSIYGPDNVDPSTWLAENASKPTRSV

Radius of gyration: 21.83 Å; Cα contacts (8 Å, |Δi|>4): 576; chains: 1; bounding box: 51×41×61 Å

Secondary str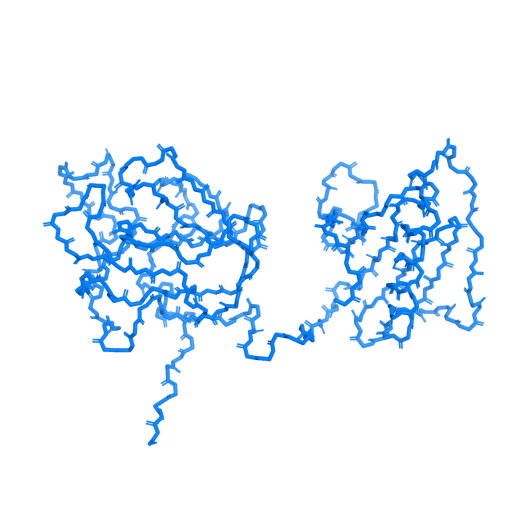ucture (DSSP, 8-state):
------EE---TT-S-TTSGGGT-EEEE---SSHHHHHHHHHHHHHHHHTTTTTTEEEEE-SSEEEEGGGGGG--EEPPP-SSTTTTTSS--EEEE-TT--PPPTT-TT--TT-B--SB-GGGTT-B---TT--STTSSSS--SEEE---TTPEEE-SSSEEEEEESS-GGG-S-EEEEESSTTS-EEEEESEEEE-S-TT-EE-TT-EEEEEB--SS-SSSBEEEEEETTS--TT-TTEE-HHHHHHHHBPPP----

Mean predicted aligned error: 12.8 Å

Nearest PDB structures (foldseek):
  4zyb-assembly3_C  TM=8.930E-01  e=4.571E-09  Staphylococcus aureus subsp. aureus NCTC 8325
  4qpb-assembly1_A  TM=7.936E-01  e=3.246E-09  Staphylococcus simulans
  5j1k-assembly1_A  TM=7.109E-01  e=8.746E-10  Helicobacter pylori 26695
  4lxc-assembly5_C-2  TM=7.306E-01  e=1.796E-08  Staphylococcus simulans
  1qwy-assembly1_A  TM=4.607E-01  e=7.213E-09  Staphylococcus aureus subsp. aureus NCTC 8325